Protein AF-A0AAD5N118-F1 (afdb_monomer_lite)

Radius of gyration: 34.34 Å; chains: 1; bounding box: 64×64×99 Å

Foldseek 3Di:
DDLLVVLVVVLVPDDDPLNVVSVVDDRDNVSSVVSVVVCCVPPVPLVVVLVVLVVCLLPQAFPDLDLVSLLVSLVSNLVSLVVCVVSVHPCFDPVNLVSSLVRHDPVLSVQLVVVQVVVCVVPPDDDDHDGSNNSSVSSNVVSVVVVVVVVVVVVVVVVVVVVVVVVVVVPPPDPDDDDDDPQCQQPPPRHSPDHVVPDVVVVVVVVVVVPD

InterPro domains:
  IPR005312 Domain of unknown function DUF1759 [PF03564] (3-118)

pLDDT: mean 77.96, std 16.66, range [36.91, 96.0]

Secondary structure (DSSP, 8-state):
--HHHHHHHHHHH--HHHHHHHTTS-S-HHHHHHHHHHHHHHH--HHHHHHHHHHHHHH---SSSSHHHHHHHHHHHHHHHHHHHHTT-----HHHHHHHHTTS-HHHHHHHHHHHHHHHHHSTTTPPP--HHHHHHHHHHHHHHHHHHHHHHHHHHHHHHHHHHHHHHSTTS-------------TTT--SSS-GGG-HHHHHHHHHHTT-

Sequence (212 aa):
MDDYLKMNYLVDAMEGKAKTFVRQYEVSRESYQMVIAHLKNNYGNKRALVDQLLNRLHTTEARSERLEDQETLCKSLCSIINQLRYKGEPVDSMYLQQQLLRKFSRKVQRYTLDRTHQLETKEKQEAEGCTTKELLNIISQYISKEITLETQMGKTRNFRRDFHIAEDYSNQHTRISSGTQGTTPCIYCKRTNHRSVDCDELRTNERKREAH

Structure (mmCIF, N/CA/C/O backbone):
data_AF-A0AAD5N118-F1
#
_entry.id   AF-A0AAD5N118-F1
#
loop_
_atom_site.group_PDB
_atom_site.id
_atom_site.type_symbol
_atom_site.label_atom_id
_atom_site.label_alt_id
_atom_site.label_comp_id
_atom_site.label_asym_id
_atom_site.label_entity_id
_atom_site.label_seq_id
_atom_site.pdbx_PDB_ins_code
_atom_site.Cartn_x
_atom_site.Cartn_y
_atom_site.Cartn_z
_atom_site.occupancy
_atom_site.B_iso_or_equiv
_atom_site.auth_seq_id
_atom_site.auth_comp_id
_atom_site.auth_asym_id
_atom_site.auth_atom_id
_atom_site.pdbx_PDB_model_num
ATOM 1 N N . MET A 1 1 ? 9.504 7.828 -40.676 1.00 60.00 1 MET A N 1
ATOM 2 C CA . MET A 1 1 ? 9.943 8.801 -39.654 1.00 60.00 1 MET A CA 1
ATOM 3 C C . MET A 1 1 ? 11.442 8.628 -39.481 1.00 60.00 1 MET A C 1
ATOM 5 O O . MET A 1 1 ? 11.865 7.498 -39.250 1.00 60.00 1 MET A O 1
ATOM 9 N N . ASP A 1 2 ? 12.202 9.699 -39.695 1.00 83.00 2 ASP A N 1
ATOM 10 C CA . ASP A 1 2 ? 13.668 9.716 -39.659 1.00 83.00 2 ASP A CA 1
ATOM 11 C C . ASP A 1 2 ? 14.205 9.402 -38.250 1.00 83.00 2 ASP A C 1
ATOM 13 O O . ASP A 1 2 ? 13.613 9.819 -37.253 1.00 83.00 2 ASP A O 1
ATOM 17 N N . ASP A 1 3 ? 15.289 8.632 -38.158 1.00 73.62 3 ASP A N 1
ATOM 18 C CA . ASP A 1 3 ? 15.846 8.166 -36.879 1.00 73.62 3 ASP A CA 1
ATOM 19 C C . ASP A 1 3 ? 16.453 9.327 -36.071 1.00 73.62 3 ASP A C 1
ATOM 21 O O . ASP A 1 3 ? 16.399 9.317 -34.841 1.00 73.62 3 ASP A O 1
ATOM 25 N N . TYR A 1 4 ? 16.896 10.388 -36.755 1.00 78.19 4 TYR A N 1
ATOM 26 C CA . TYR A 1 4 ? 17.281 11.659 -36.139 1.00 78.19 4 TYR A CA 1
ATOM 27 C C . TYR A 1 4 ? 16.107 12.313 -35.391 1.00 78.19 4 TYR A C 1
ATOM 29 O O . TYR A 1 4 ? 16.223 12.707 -34.229 1.00 78.19 4 TYR A O 1
ATOM 37 N N . LEU A 1 5 ? 14.932 12.360 -36.028 1.00 82.00 5 LEU A N 1
ATOM 38 C CA . LEU A 1 5 ? 13.720 12.918 -35.425 1.00 82.00 5 LEU A CA 1
ATOM 39 C C . LEU A 1 5 ? 13.253 12.081 -34.223 1.00 82.00 5 LEU A C 1
ATOM 41 O O . LEU A 1 5 ? 12.837 12.635 -33.207 1.00 82.00 5 LEU A O 1
ATOM 45 N N . LYS A 1 6 ? 13.371 10.748 -34.307 1.00 83.88 6 LYS A N 1
ATOM 46 C CA . LYS A 1 6 ? 13.054 9.846 -33.188 1.00 83.88 6 LYS A CA 1
ATOM 47 C C . LYS A 1 6 ? 13.996 10.034 -32.002 1.00 83.88 6 LYS A C 1
ATOM 49 O O . LYS A 1 6 ? 13.541 9.930 -30.867 1.00 83.88 6 LYS A O 1
ATOM 54 N N . MET A 1 7 ? 15.281 10.291 -32.246 1.00 81.62 7 MET A N 1
ATOM 55 C CA . MET A 1 7 ? 16.259 10.517 -31.181 1.00 81.62 7 MET A CA 1
ATOM 56 C C . MET A 1 7 ? 16.002 11.837 -30.451 1.00 81.62 7 MET A C 1
ATOM 58 O O . MET A 1 7 ? 15.973 11.848 -29.223 1.00 81.62 7 MET A O 1
ATOM 62 N N . ASN A 1 8 ? 15.735 12.923 -31.181 1.00 83.25 8 ASN A N 1
ATOM 63 C CA . ASN A 1 8 ? 15.382 14.204 -30.560 1.00 83.25 8 ASN A CA 1
ATOM 64 C C . ASN A 1 8 ? 14.102 14.085 -29.722 1.00 83.25 8 ASN A C 1
ATOM 66 O O . ASN A 1 8 ? 14.088 14.470 -28.556 1.00 83.25 8 ASN A O 1
ATOM 70 N N . TYR A 1 9 ? 13.071 13.426 -30.262 1.00 86.81 9 TYR A N 1
ATOM 71 C CA . TYR A 1 9 ? 11.855 13.136 -29.502 1.00 86.81 9 TYR A CA 1
ATOM 72 C C . TYR A 1 9 ? 12.131 12.299 -28.240 1.00 86.81 9 TYR A C 1
ATOM 74 O O . TYR A 1 9 ? 11.578 12.570 -27.176 1.00 86.81 9 TYR A O 1
ATOM 82 N N . LEU A 1 10 ? 13.008 11.294 -28.334 1.00 84.69 10 LEU A N 1
ATOM 83 C CA . LEU A 1 10 ? 13.392 10.455 -27.200 1.00 84.69 10 LEU A CA 1
ATOM 84 C C . LEU A 1 10 ? 14.085 11.270 -26.100 1.00 84.69 10 LEU A C 1
ATOM 86 O O . LEU A 1 10 ? 13.751 11.106 -24.932 1.00 84.69 10 LEU A O 1
ATOM 90 N N . VAL A 1 11 ? 15.026 12.151 -26.453 1.00 83.94 11 VAL A N 1
ATOM 91 C CA . VAL A 1 11 ? 15.725 13.032 -25.497 1.00 83.94 11 VAL A CA 1
ATOM 92 C C . VAL A 1 11 ? 14.739 13.940 -24.761 1.00 83.94 11 VAL A C 1
ATOM 94 O O . VAL A 1 11 ? 14.862 14.136 -23.544 1.00 83.94 11 VAL A O 1
ATOM 97 N N . ASP A 1 12 ? 13.760 14.479 -25.482 1.00 85.69 12 ASP A N 1
ATOM 98 C CA . ASP A 1 12 ? 12.757 15.377 -24.917 1.00 85.69 12 ASP A CA 1
ATOM 99 C C . ASP A 1 12 ? 11.797 14.642 -23.982 1.00 85.69 12 ASP A C 1
ATOM 101 O O . ASP A 1 12 ? 11.543 15.127 -22.879 1.00 85.69 12 ASP A O 1
ATOM 105 N N . ALA A 1 13 ? 11.364 13.438 -24.360 1.00 86.31 13 ALA A N 1
ATOM 106 C CA . ALA A 1 13 ? 10.475 12.595 -23.561 1.00 86.31 13 ALA A CA 1
ATOM 107 C C . ALA A 1 13 ? 11.151 11.938 -22.338 1.00 86.31 13 ALA A C 1
ATOM 109 O O . ALA A 1 13 ? 10.468 11.406 -21.464 1.00 86.31 13 ALA A O 1
ATOM 110 N N . MET A 1 14 ? 12.486 11.926 -22.273 1.00 83.81 14 MET A N 1
ATOM 111 C CA . MET A 1 14 ? 13.240 11.327 -21.168 1.00 83.81 14 MET A CA 1
ATOM 112 C C . MET A 1 14 ? 13.408 12.292 -19.992 1.00 83.81 14 MET A C 1
ATOM 114 O O . MET A 1 14 ? 13.693 13.482 -20.166 1.00 83.81 14 MET A O 1
ATOM 118 N N . GLU A 1 15 ? 13.374 11.739 -18.778 1.00 81.88 15 GLU A N 1
ATOM 119 C CA . GLU A 1 15 ? 13.613 12.460 -17.525 1.00 81.88 15 GLU A CA 1
ATOM 120 C C . GLU A 1 15 ? 14.680 11.776 -16.651 1.00 81.88 15 GLU A C 1
ATOM 122 O O . GLU A 1 15 ? 15.010 10.594 -16.809 1.00 81.88 15 GLU A O 1
ATOM 127 N N . GLY A 1 16 ? 15.256 12.546 -15.724 1.00 85.12 16 GLY A N 1
ATOM 128 C CA . GLY A 1 16 ? 16.196 12.050 -14.718 1.00 85.12 16 GLY A CA 1
ATOM 129 C C . GLY A 1 16 ? 17.432 11.348 -15.296 1.00 85.12 16 GLY A C 1
ATOM 130 O O . GLY A 1 16 ? 18.041 11.812 -16.262 1.00 85.12 16 GLY A O 1
ATOM 131 N N . LYS A 1 17 ? 17.807 10.214 -14.684 1.00 80.06 17 LYS A N 1
ATOM 132 C CA . LYS A 1 17 ? 19.027 9.451 -15.020 1.00 80.06 17 LYS A CA 1
ATOM 133 C C . LYS A 1 17 ? 19.027 8.900 -16.451 1.00 80.06 17 LYS A C 1
ATOM 135 O O . LYS A 1 17 ? 20.085 8.771 -17.062 1.00 80.06 17 LYS A O 1
ATOM 140 N N . ALA A 1 18 ? 17.848 8.593 -16.991 1.00 82.00 18 ALA A N 1
ATOM 141 C CA . ALA A 1 18 ? 17.726 8.118 -18.362 1.00 82.00 18 ALA A CA 1
ATOM 142 C C . ALA A 1 18 ? 18.016 9.257 -19.353 1.00 82.00 18 ALA A C 1
ATOM 144 O O . ALA A 1 18 ? 18.801 9.072 -20.277 1.00 82.00 18 ALA A O 1
ATOM 145 N N . LYS A 1 19 ? 17.506 10.473 -19.100 1.00 84.94 19 LYS A N 1
ATOM 146 C CA . LYS A 1 19 ? 17.811 11.660 -19.922 1.00 84.94 19 LYS A CA 1
ATOM 147 C C . LYS A 1 19 ? 19.301 11.990 -19.932 1.00 84.94 19 LYS A C 1
ATOM 149 O O . LYS A 1 19 ? 19.863 12.260 -20.991 1.00 84.94 19 LYS A O 1
ATOM 154 N N . THR A 1 20 ? 19.945 11.962 -18.763 1.00 83.25 20 THR A N 1
ATOM 155 C CA . THR A 1 20 ? 21.387 12.235 -18.656 1.00 83.25 20 THR A CA 1
ATOM 156 C C . THR A 1 20 ? 22.218 11.220 -19.427 1.00 83.25 20 THR A C 1
ATOM 158 O O . THR A 1 20 ? 23.216 11.602 -20.019 1.00 83.25 20 THR A O 1
ATOM 161 N N . PHE A 1 21 ? 21.787 9.957 -19.460 1.00 82.75 21 PHE A N 1
ATOM 162 C CA . PHE A 1 21 ? 22.437 8.908 -20.237 1.00 82.75 21 PHE A CA 1
ATOM 163 C C . PHE A 1 21 ? 22.253 9.113 -21.748 1.00 82.75 21 PHE A C 1
ATOM 165 O O . PHE A 1 21 ? 23.228 9.114 -22.490 1.00 82.75 21 PHE A O 1
ATOM 172 N N . VAL A 1 22 ? 21.022 9.354 -22.216 1.00 82.62 22 VAL A N 1
ATOM 173 C CA . VAL A 1 22 ? 20.749 9.550 -23.653 1.00 82.62 22 VAL A CA 1
ATOM 174 C C . VAL A 1 22 ? 21.521 10.753 -24.213 1.00 82.62 22 VAL A C 1
ATOM 176 O O . VAL A 1 22 ? 22.035 10.684 -25.323 1.00 82.62 22 VAL A O 1
ATOM 179 N N . ARG A 1 23 ? 21.675 11.828 -23.427 1.00 83.88 23 ARG A N 1
ATOM 180 C CA . ARG A 1 23 ? 22.441 13.030 -23.811 1.00 83.88 23 ARG A CA 1
ATOM 181 C C . ARG A 1 23 ? 23.942 12.802 -24.022 1.00 83.88 23 ARG A C 1
ATOM 183 O O . ARG A 1 23 ? 24.594 13.690 -24.557 1.00 83.88 23 ARG A O 1
ATOM 190 N N . GLN A 1 24 ? 24.495 11.670 -23.590 1.00 82.31 24 GLN A N 1
ATOM 191 C CA . GLN A 1 24 ? 25.915 11.345 -23.783 1.00 82.31 24 GLN A CA 1
ATOM 192 C C . GLN A 1 24 ? 26.219 10.816 -25.192 1.00 82.31 24 GLN A C 1
ATOM 194 O O . GLN A 1 24 ? 27.387 10.696 -25.548 1.00 82.31 24 GLN A O 1
ATOM 199 N N . TYR A 1 25 ? 25.194 10.497 -25.986 1.00 79.94 25 TYR A N 1
ATOM 200 C CA . TYR A 1 25 ? 25.350 9.982 -27.342 1.00 79.94 25 TYR A CA 1
ATOM 201 C C . TYR A 1 25 ? 25.210 11.106 -28.367 1.00 79.94 25 TYR A C 1
ATOM 203 O O . TYR A 1 25 ? 24.294 11.925 -28.280 1.00 79.94 25 TYR A O 1
ATOM 211 N N . GLU A 1 26 ? 26.079 11.110 -29.377 1.00 75.19 26 GLU A N 1
ATOM 212 C CA . GLU A 1 26 ? 25.888 11.950 -30.560 1.00 75.19 26 GLU A CA 1
ATOM 213 C C . GLU A 1 26 ? 24.609 11.532 -31.289 1.00 75.19 26 GLU A C 1
ATOM 215 O O . GLU A 1 26 ? 24.313 10.343 -31.411 1.00 75.19 26 GLU A O 1
ATOM 220 N N . VAL A 1 27 ? 23.821 12.499 -31.762 1.00 69.31 27 VAL A N 1
ATOM 221 C CA . VAL A 1 27 ? 22.557 12.228 -32.458 1.00 69.31 27 VAL A CA 1
ATOM 222 C C . VAL A 1 27 ? 22.870 11.728 -33.872 1.00 69.31 27 VAL A C 1
ATOM 224 O O . VAL A 1 27 ? 23.090 12.517 -34.787 1.00 69.31 27 VAL A O 1
ATOM 227 N N . SER A 1 28 ? 22.888 10.407 -34.045 1.00 69.50 28 SER A N 1
ATOM 228 C CA . SER A 1 28 ? 23.119 9.710 -35.310 1.00 69.50 28 SER A CA 1
ATOM 229 C C . SER A 1 28 ? 22.109 8.574 -35.483 1.00 69.50 28 SER A C 1
ATOM 231 O O . SER A 1 28 ? 21.359 8.206 -34.571 1.00 69.50 28 SER A O 1
ATOM 233 N N . ARG A 1 29 ? 22.072 8.000 -36.685 1.00 66.00 29 ARG A N 1
ATOM 234 C CA . ARG A 1 29 ? 21.176 6.886 -36.995 1.00 66.00 29 ARG A CA 1
ATOM 235 C C . ARG A 1 29 ? 21.568 5.606 -36.255 1.00 66.00 29 ARG A C 1
ATOM 237 O O . ARG A 1 29 ? 20.688 4.906 -35.751 1.00 66.00 29 ARG A O 1
ATOM 244 N N . GLU A 1 30 ? 22.866 5.311 -36.145 1.00 74.00 30 GLU A N 1
ATOM 245 C CA . GLU A 1 30 ? 23.341 4.152 -35.381 1.00 74.00 30 GLU A CA 1
ATOM 246 C C . GLU A 1 30 ? 23.163 4.353 -33.869 1.00 74.00 30 GLU A C 1
ATOM 248 O O . GLU A 1 30 ? 22.839 3.402 -33.149 1.00 74.00 30 GLU A O 1
ATOM 253 N N . SER A 1 31 ? 23.301 5.590 -33.380 1.00 79.62 31 SER A N 1
ATOM 254 C CA . SER A 1 31 ? 23.213 5.870 -31.947 1.00 79.62 31 SER A CA 1
ATOM 255 C C . SER A 1 31 ? 21.799 5.700 -31.394 1.00 79.62 31 SER A C 1
ATOM 257 O O . SER A 1 31 ? 21.650 5.223 -30.269 1.00 79.62 31 SER A O 1
ATOM 259 N N . TYR A 1 32 ? 20.750 5.972 -32.182 1.00 82.44 32 TYR A N 1
ATOM 260 C CA . TYR A 1 32 ? 19.363 5.735 -31.757 1.00 82.44 32 TYR A CA 1
ATOM 261 C C . TYR A 1 32 ? 19.112 4.264 -31.395 1.00 82.44 32 TYR A C 1
ATOM 263 O O . TYR A 1 32 ? 18.555 3.963 -30.336 1.00 82.44 32 TYR A O 1
ATOM 271 N N . GLN A 1 33 ? 19.560 3.330 -32.240 1.00 83.44 33 GLN A N 1
ATOM 272 C CA . GLN A 1 33 ? 19.385 1.897 -31.981 1.00 83.44 33 GLN A CA 1
ATOM 273 C C . GLN A 1 33 ? 20.192 1.442 -30.760 1.00 83.44 33 GLN A C 1
ATOM 275 O O . GLN A 1 33 ? 19.668 0.701 -29.924 1.00 83.44 33 GLN A O 1
ATOM 280 N N . MET A 1 34 ? 21.428 1.933 -30.606 1.00 82.81 34 MET A N 1
ATOM 281 C CA . MET A 1 34 ? 22.252 1.653 -29.425 1.00 82.81 34 MET A CA 1
ATOM 282 C C . MET A 1 34 ? 21.606 2.166 -28.135 1.00 82.81 34 MET A C 1
ATOM 284 O O . MET A 1 34 ? 21.526 1.434 -27.147 1.00 82.81 34 MET A O 1
ATOM 288 N N . VAL A 1 35 ? 21.091 3.395 -28.148 1.00 85.38 35 VAL A N 1
ATOM 289 C CA . VAL A 1 35 ? 20.421 4.005 -26.999 1.00 85.38 35 VAL A CA 1
ATOM 290 C C . VAL A 1 35 ? 19.159 3.231 -26.629 1.00 85.38 35 VAL A C 1
ATOM 292 O O . VAL A 1 35 ? 18.971 2.901 -25.459 1.00 85.38 35 VAL A O 1
ATOM 295 N N . ILE A 1 36 ? 18.311 2.877 -27.599 1.00 87.44 36 ILE A N 1
ATOM 296 C CA . ILE A 1 36 ? 17.100 2.088 -27.337 1.00 87.44 36 ILE A CA 1
ATOM 297 C C . ILE A 1 36 ? 17.445 0.707 -26.775 1.00 87.44 36 ILE A C 1
ATOM 299 O O . ILE A 1 36 ? 16.799 0.263 -25.823 1.00 87.44 36 ILE A O 1
ATOM 303 N N . ALA A 1 37 ? 18.456 0.029 -27.323 1.00 85.69 37 ALA A N 1
ATOM 304 C CA . ALA A 1 37 ? 18.909 -1.259 -26.807 1.00 85.69 37 ALA A CA 1
ATOM 305 C C . ALA A 1 37 ? 19.400 -1.135 -25.357 1.00 85.69 37 ALA A C 1
ATOM 307 O O . ALA A 1 37 ? 18.991 -1.917 -24.497 1.00 85.69 37 ALA A O 1
ATOM 308 N N . HIS A 1 38 ? 20.194 -0.107 -25.054 1.00 83.44 38 HIS A N 1
ATOM 309 C CA . HIS A 1 38 ? 20.699 0.133 -23.707 1.00 83.44 38 HIS A CA 1
ATOM 310 C C . HIS A 1 38 ? 19.585 0.509 -22.721 1.00 83.44 38 HIS A C 1
ATOM 312 O O . HIS A 1 38 ? 19.568 0.025 -21.588 1.00 83.44 38 HIS A O 1
ATOM 318 N N . LEU A 1 39 ? 18.613 1.319 -23.148 1.00 85.44 39 LEU A N 1
ATOM 319 C CA . LEU A 1 39 ? 17.445 1.666 -22.341 1.00 85.44 39 LEU A CA 1
ATOM 320 C C . LEU A 1 39 ? 16.582 0.435 -22.054 1.00 85.44 39 LEU A C 1
ATOM 322 O O . LEU A 1 39 ? 16.169 0.224 -20.918 1.00 85.44 39 LEU A O 1
ATOM 326 N N . LYS A 1 40 ? 16.346 -0.420 -23.053 1.00 84.25 40 LYS A N 1
ATOM 327 C CA . LYS A 1 40 ? 15.636 -1.691 -22.858 1.00 84.25 40 LYS A CA 1
ATOM 328 C C . LYS A 1 40 ? 16.399 -2.633 -21.931 1.00 84.25 40 LYS A C 1
ATOM 330 O O . LYS A 1 40 ? 15.770 -3.287 -21.107 1.00 84.25 40 LYS A O 1
ATOM 335 N N . ASN A 1 41 ? 17.724 -2.677 -22.017 1.00 81.81 41 ASN A N 1
ATOM 336 C CA . ASN A 1 41 ? 18.531 -3.521 -21.141 1.00 81.81 41 ASN A CA 1
ATOM 337 C C . ASN A 1 41 ? 18.490 -3.037 -19.680 1.00 81.81 41 ASN A C 1
ATOM 339 O O . ASN A 1 41 ? 18.248 -3.824 -18.769 1.00 81.81 41 ASN A O 1
ATOM 343 N N . ASN A 1 42 ? 18.655 -1.730 -19.454 1.00 75.50 42 ASN A N 1
ATOM 344 C CA . ASN A 1 42 ? 18.760 -1.167 -18.103 1.00 75.50 42 ASN A CA 1
ATOM 345 C C . ASN A 1 42 ? 17.411 -0.848 -17.445 1.00 75.50 42 ASN A C 1
ATOM 347 O O . ASN A 1 42 ? 17.296 -0.917 -16.225 1.00 75.50 42 ASN A O 1
ATOM 351 N N . TYR A 1 43 ? 16.388 -0.511 -18.230 1.00 74.19 43 TYR A N 1
ATOM 352 C CA . TYR A 1 43 ? 15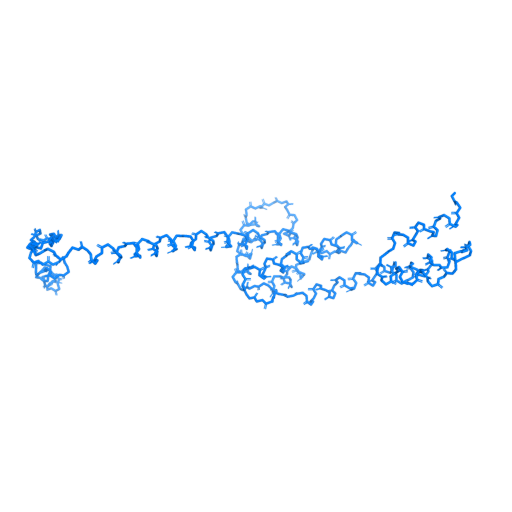.071 -0.094 -17.729 1.00 74.19 43 TYR A CA 1
ATOM 353 C C . TYR A 1 43 ? 13.928 -1.003 -18.194 1.00 74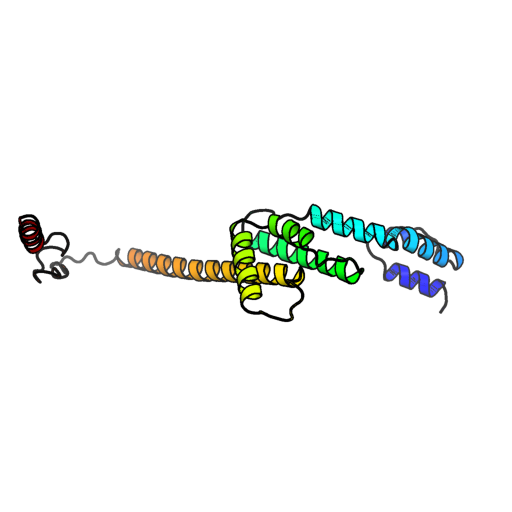.19 43 TYR A C 1
ATOM 355 O O . TYR A 1 43 ? 12.843 -0.977 -17.618 1.00 74.19 43 TYR A O 1
ATOM 363 N N . GLY A 1 44 ? 14.148 -1.834 -19.215 1.00 75.25 44 GLY A N 1
ATOM 364 C CA . GLY A 1 44 ? 13.153 -2.781 -19.729 1.00 75.25 44 GLY A CA 1
ATOM 365 C C . GLY A 1 44 ? 13.129 -4.125 -18.998 1.00 75.25 44 GLY A C 1
ATOM 366 O O . GLY A 1 44 ? 12.315 -4.987 -19.340 1.00 75.25 44 GLY A O 1
ATOM 367 N N . ASN A 1 45 ? 13.977 -4.324 -17.983 1.00 81.56 45 ASN A N 1
ATOM 368 C CA . ASN A 1 45 ? 13.984 -5.553 -17.200 1.00 81.56 45 ASN A CA 1
ATOM 369 C C . ASN A 1 45 ? 12.757 -5.616 -16.274 1.00 81.56 45 ASN A C 1
ATOM 371 O O . ASN A 1 45 ? 12.767 -5.143 -15.137 1.00 81.56 45 ASN A O 1
ATOM 375 N N . LYS A 1 46 ? 11.685 -6.242 -16.776 1.00 82.06 46 LYS A N 1
ATOM 376 C CA . LYS A 1 46 ? 10.428 -6.437 -16.041 1.00 82.06 46 LYS A CA 1
ATOM 377 C C . LYS A 1 46 ? 10.647 -7.102 -14.679 1.00 82.06 46 LYS A C 1
ATOM 379 O O . LYS A 1 46 ? 10.036 -6.660 -13.713 1.00 82.06 46 LYS A O 1
ATOM 384 N N . ARG A 1 47 ? 11.538 -8.100 -14.591 1.00 84.44 47 ARG A N 1
ATOM 385 C CA . ARG A 1 47 ? 11.842 -8.803 -13.334 1.00 84.44 47 ARG A CA 1
ATOM 386 C C . ARG A 1 47 ? 12.505 -7.880 -12.319 1.00 84.44 47 ARG A C 1
ATOM 388 O O . ARG A 1 47 ? 12.082 -7.863 -11.174 1.00 84.44 47 ARG A O 1
ATOM 395 N N . ALA A 1 48 ? 13.472 -7.067 -12.743 1.00 85.62 48 ALA A N 1
ATOM 396 C CA . ALA A 1 48 ? 14.108 -6.091 -11.857 1.00 85.62 48 ALA A CA 1
ATOM 397 C C . ALA A 1 48 ? 13.102 -5.055 -11.326 1.00 85.62 48 ALA A C 1
ATOM 399 O O . ALA A 1 48 ? 13.158 -4.676 -10.162 1.00 85.62 48 ALA A O 1
ATOM 400 N N . LEU A 1 49 ? 12.141 -4.624 -12.152 1.00 87.06 49 LEU A N 1
ATOM 401 C CA . LEU A 1 49 ? 11.075 -3.718 -11.711 1.00 87.06 49 LEU A CA 1
ATOM 402 C C . LEU A 1 49 ? 10.119 -4.381 -10.712 1.00 87.06 49 LEU A C 1
ATOM 404 O O . LEU A 1 49 ? 9.694 -3.731 -9.760 1.00 87.06 49 LEU A O 1
ATOM 408 N N . VAL A 1 50 ? 9.764 -5.650 -10.927 1.00 90.12 50 VAL A N 1
ATOM 409 C CA . VAL A 1 50 ? 8.956 -6.424 -9.971 1.00 90.12 50 VAL A CA 1
ATOM 410 C C . VAL A 1 50 ? 9.710 -6.588 -8.655 1.00 90.12 50 VAL A C 1
ATOM 412 O O . VAL A 1 50 ? 9.150 -6.294 -7.606 1.00 90.12 50 VAL A O 1
ATOM 415 N N . ASP A 1 51 ? 10.991 -6.947 -8.701 1.00 89.88 51 ASP A N 1
ATOM 416 C CA . ASP A 1 51 ? 11.832 -7.087 -7.511 1.00 89.88 51 ASP A CA 1
ATOM 417 C C . ASP A 1 51 ? 11.947 -5.768 -6.729 1.00 89.88 51 ASP A C 1
ATOM 419 O O . ASP A 1 51 ? 11.770 -5.729 -5.515 1.00 89.88 51 ASP A O 1
ATOM 423 N N . GLN A 1 52 ? 12.113 -4.639 -7.423 1.00 90.94 52 GLN A N 1
ATOM 424 C CA . GLN A 1 52 ? 12.060 -3.315 -6.797 1.00 90.94 52 GLN A CA 1
ATOM 425 C C . GLN A 1 52 ? 10.708 -3.028 -6.133 1.00 90.94 52 GLN A C 1
ATOM 427 O O . GLN A 1 52 ? 10.670 -2.446 -5.047 1.00 90.94 52 GLN A O 1
ATOM 432 N N . LEU A 1 53 ? 9.593 -3.414 -6.758 1.00 92.94 53 LEU A N 1
ATOM 433 C CA . LEU A 1 53 ? 8.262 -3.252 -6.170 1.00 92.94 53 LEU A CA 1
ATOM 434 C C . LEU A 1 53 ? 8.076 -4.141 -4.941 1.00 92.94 53 LEU A C 1
ATOM 436 O O . LEU A 1 53 ? 7.547 -3.661 -3.942 1.00 92.94 53 LEU A O 1
ATOM 440 N N . LEU A 1 54 ? 8.549 -5.387 -4.978 1.00 92.19 54 LEU A N 1
ATOM 441 C CA . LEU A 1 54 ? 8.526 -6.293 -3.833 1.00 92.19 54 LEU A CA 1
ATOM 442 C C . LEU A 1 54 ? 9.398 -5.756 -2.696 1.00 92.19 54 LEU A C 1
ATOM 444 O O . LEU A 1 54 ? 8.932 -5.682 -1.563 1.00 92.19 54 LEU A O 1
ATOM 448 N N . ASN A 1 55 ? 10.614 -5.293 -2.979 1.00 92.50 55 ASN A N 1
ATOM 449 C CA . ASN A 1 55 ? 11.489 -4.681 -1.977 1.00 92.50 55 ASN A CA 1
ATOM 450 C C . ASN A 1 55 ? 10.846 -3.441 -1.344 1.00 92.50 55 ASN A C 1
ATOM 452 O O . ASN A 1 55 ? 10.856 -3.283 -0.121 1.00 92.50 55 ASN A O 1
ATOM 456 N N . ARG A 1 56 ? 10.208 -2.585 -2.149 1.00 93.50 56 ARG A N 1
ATOM 457 C CA . ARG A 1 56 ? 9.418 -1.455 -1.638 1.00 93.50 56 ARG A CA 1
ATOM 458 C C . ARG A 1 56 ? 8.247 -1.926 -0.784 1.00 93.50 56 ARG A C 1
ATOM 460 O O . ARG A 1 56 ? 8.019 -1.359 0.276 1.00 93.50 56 ARG A O 1
ATOM 467 N N . LEU A 1 57 ? 7.530 -2.969 -1.192 1.00 93.81 57 LEU A N 1
ATOM 468 C CA . LEU A 1 57 ? 6.421 -3.534 -0.419 1.00 93.81 57 LEU A CA 1
ATOM 469 C C . LEU A 1 57 ? 6.884 -4.007 0.965 1.00 93.81 57 LEU A C 1
ATOM 471 O O . LEU A 1 57 ? 6.224 -3.730 1.964 1.00 93.81 57 LEU A O 1
ATOM 475 N N . HIS A 1 58 ? 8.040 -4.670 1.028 1.00 91.50 58 HIS A N 1
ATOM 476 C CA . HIS A 1 58 ? 8.628 -5.158 2.274 1.00 91.50 58 HIS A CA 1
ATOM 477 C C . HIS A 1 58 ? 9.094 -4.018 3.180 1.00 91.50 58 HIS A C 1
ATOM 479 O O . HIS A 1 58 ? 8.835 -4.066 4.379 1.00 91.50 58 HIS A O 1
ATOM 485 N N . THR A 1 59 ? 9.716 -2.983 2.618 1.00 93.19 59 THR A N 1
ATOM 486 C CA . THR A 1 59 ? 10.321 -1.873 3.377 1.00 93.19 59 THR A CA 1
AT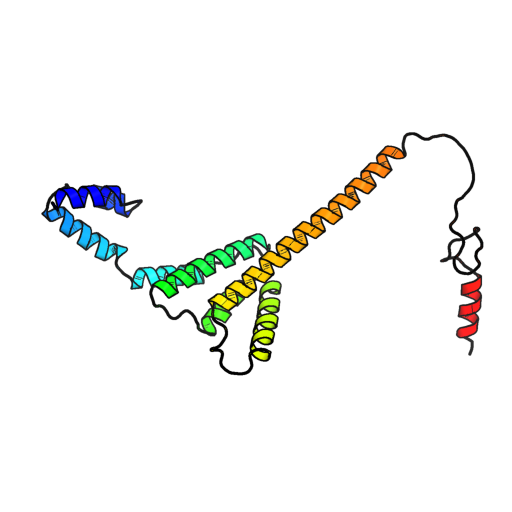OM 487 C C . THR A 1 59 ? 9.349 -0.746 3.725 1.00 93.19 59 THR A C 1
ATOM 489 O O . THR A 1 59 ? 9.637 0.048 4.613 1.00 93.19 59 THR A O 1
ATOM 492 N N . THR A 1 60 ? 8.197 -0.654 3.053 1.00 94.12 60 THR A N 1
ATOM 493 C CA . THR A 1 60 ? 7.204 0.392 3.340 1.00 94.12 60 THR A CA 1
ATOM 494 C C . THR A 1 60 ? 6.541 0.120 4.688 1.00 94.12 60 THR A C 1
ATOM 496 O O . THR A 1 60 ? 5.913 -0.925 4.875 1.00 94.12 60 THR A O 1
ATOM 499 N N . GLU A 1 61 ? 6.651 1.069 5.612 1.00 92.62 61 GLU A N 1
ATOM 500 C CA . GLU A 1 61 ? 6.062 1.026 6.952 1.00 92.62 61 GLU A CA 1
ATOM 501 C C . GLU A 1 61 ? 5.521 2.408 7.335 1.00 92.62 61 GLU A C 1
ATOM 503 O O . GLU A 1 61 ? 5.907 3.425 6.752 1.00 92.62 61 GLU A O 1
ATOM 508 N N . ALA A 1 62 ? 4.585 2.449 8.285 1.00 90.12 62 ALA A N 1
ATOM 509 C CA . ALA A 1 62 ? 4.075 3.714 8.798 1.00 90.12 62 ALA A CA 1
ATOM 510 C C . ALA A 1 62 ? 5.140 4.388 9.671 1.00 90.12 62 ALA A C 1
ATOM 512 O O . ALA A 1 62 ? 5.804 3.738 10.476 1.00 90.12 62 ALA A O 1
ATOM 513 N N . ARG A 1 63 ? 5.273 5.712 9.545 1.00 89.38 63 ARG A N 1
ATOM 514 C CA . ARG A 1 63 ? 6.219 6.499 10.351 1.00 89.38 63 ARG A CA 1
ATOM 515 C C . ARG A 1 63 ? 5.853 6.504 11.837 1.00 89.38 63 ARG A C 1
ATOM 517 O O . ARG A 1 63 ? 6.732 6.604 12.690 1.00 89.38 63 ARG A O 1
ATOM 524 N N . SER A 1 64 ? 4.561 6.425 12.141 1.00 90.62 64 SER A N 1
ATOM 525 C CA . SER A 1 64 ? 4.035 6.311 13.496 1.00 90.62 64 SER A CA 1
ATOM 526 C C . SER A 1 64 ? 2.674 5.611 13.495 1.00 90.62 64 SER A C 1
ATOM 528 O O . SER A 1 64 ? 2.107 5.316 12.443 1.00 90.62 64 SER A O 1
ATOM 530 N N . GLU A 1 65 ? 2.120 5.372 14.684 1.00 90.19 65 GLU A N 1
ATOM 531 C CA . GLU A 1 65 ? 0.761 4.838 14.835 1.00 90.19 65 GLU A CA 1
ATOM 532 C C . GLU A 1 65 ? -0.347 5.881 14.584 1.00 90.19 65 GLU A C 1
ATOM 534 O O . GLU A 1 65 ? -1.529 5.540 14.668 1.00 90.19 65 GLU A O 1
ATOM 539 N N . ARG A 1 66 ? -0.005 7.139 14.272 1.00 90.62 66 ARG A N 1
ATOM 540 C CA . ARG A 1 66 ? -0.986 8.191 13.967 1.00 90.62 66 ARG A CA 1
ATOM 541 C C . ARG A 1 66 ? -1.786 7.860 12.711 1.00 90.62 66 ARG A C 1
ATOM 543 O O . ARG A 1 66 ? -1.254 7.286 11.761 1.00 90.62 66 ARG A O 1
ATOM 550 N N . LEU A 1 67 ? -3.064 8.231 12.697 1.00 91.38 67 LEU A N 1
ATOM 551 C CA . LEU A 1 67 ? -3.977 7.873 11.611 1.00 91.38 67 LEU A CA 1
ATOM 552 C C . LEU A 1 67 ? -3.530 8.432 10.255 1.00 91.38 67 LEU A C 1
ATOM 554 O O . LEU A 1 67 ? -3.665 7.739 9.250 1.00 91.38 67 LEU A O 1
ATOM 558 N N . GLU A 1 68 ? -2.935 9.624 10.219 1.00 91.94 68 GLU A N 1
ATOM 559 C CA . GLU A 1 68 ? -2.428 10.252 8.993 1.00 91.94 68 GLU A CA 1
ATOM 560 C C . GLU A 1 68 ? -1.251 9.469 8.387 1.00 91.94 68 GLU A C 1
ATOM 562 O O . GLU A 1 68 ? -1.159 9.281 7.168 1.00 91.94 68 GLU A O 1
ATOM 567 N N . ASP A 1 69 ? -0.366 8.948 9.241 1.00 93.00 69 ASP A N 1
ATOM 568 C CA . ASP A 1 69 ? 0.760 8.119 8.808 1.00 93.00 69 ASP A CA 1
ATOM 569 C C . ASP A 1 69 ? 0.273 6.747 8.316 1.00 93.00 69 ASP A C 1
ATOM 571 O O . ASP A 1 69 ? 0.791 6.225 7.326 1.00 93.00 69 ASP A O 1
ATOM 575 N N . GLN A 1 70 ? -0.766 6.178 8.943 1.00 94.00 70 GLN A N 1
ATOM 576 C CA . GLN A 1 70 ? -1.381 4.934 8.461 1.00 94.00 70 GLN A CA 1
ATOM 577 C C . GLN A 1 70 ? -2.150 5.138 7.151 1.00 94.00 70 GLN A C 1
ATOM 579 O O . GLN A 1 70 ? -2.146 4.248 6.300 1.00 94.00 70 GLN A O 1
ATOM 584 N N . GLU A 1 71 ? -2.766 6.304 6.941 1.00 94.81 71 GLU A N 1
ATOM 585 C CA . GLU A 1 71 ? -3.395 6.657 5.666 1.00 94.81 71 GLU A CA 1
ATOM 586 C C . GLU A 1 71 ? -2.348 6.714 4.542 1.00 94.81 71 GLU A C 1
ATOM 588 O O . GLU A 1 71 ? -2.537 6.150 3.460 1.00 94.81 71 GLU A O 1
ATOM 593 N N . THR A 1 72 ? -1.205 7.342 4.822 1.00 94.81 72 THR A N 1
ATOM 594 C CA . THR A 1 72 ? -0.079 7.447 3.884 1.00 94.81 72 THR A CA 1
ATOM 595 C C . THR A 1 72 ? 0.518 6.075 3.564 1.00 94.81 72 THR A C 1
ATOM 597 O O . THR A 1 72 ? 0.793 5.772 2.396 1.00 94.81 72 THR A O 1
ATOM 600 N N . LEU A 1 73 ? 0.656 5.209 4.576 1.00 95.75 73 LEU A N 1
ATOM 601 C CA . LEU A 1 73 ? 1.030 3.807 4.394 1.00 95.75 73 LEU A CA 1
ATOM 602 C C . LEU A 1 73 ? 0.027 3.089 3.480 1.00 95.75 73 LEU A C 1
ATOM 604 O O . LEU A 1 73 ? 0.435 2.477 2.494 1.00 95.75 73 LEU A O 1
ATOM 608 N N . CYS A 1 74 ? -1.276 3.201 3.755 1.00 95.31 74 CYS A N 1
ATOM 609 C CA . CYS A 1 74 ? -2.320 2.547 2.967 1.00 95.31 74 CYS A CA 1
ATOM 610 C C . CYS A 1 74 ? -2.279 2.979 1.496 1.00 95.31 74 CYS A C 1
ATOM 612 O O . CYS A 1 74 ? -2.278 2.132 0.604 1.00 95.31 74 CYS A O 1
ATOM 614 N N . LYS A 1 75 ? -2.159 4.286 1.226 1.00 94.75 75 LYS A N 1
ATOM 615 C CA . LYS A 1 75 ? -2.021 4.834 -0.136 1.00 94.75 75 LYS A CA 1
ATOM 616 C C . LYS A 1 75 ? -0.785 4.278 -0.850 1.00 94.75 75 LYS A C 1
ATOM 618 O O . LYS A 1 75 ? -0.863 3.886 -2.018 1.00 94.75 75 LYS A O 1
ATOM 623 N N . SER A 1 76 ? 0.342 4.201 -0.143 1.00 95.12 76 SER A N 1
ATOM 624 C CA . SER A 1 76 ? 1.598 3.670 -0.681 1.00 95.12 76 SER A CA 1
ATOM 625 C C . SER A 1 76 ? 1.483 2.185 -1.030 1.00 95.12 76 SER A C 1
ATOM 627 O O . SER A 1 76 ? 1.838 1.788 -2.141 1.00 95.12 76 SER A O 1
ATOM 629 N N . LEU A 1 77 ? 0.916 1.374 -0.131 1.00 95.56 77 LEU A N 1
ATOM 630 C CA . LEU A 1 77 ? 0.685 -0.054 -0.364 1.00 95.56 77 LEU A CA 1
ATOM 631 C C . LEU A 1 77 ? -0.301 -0.287 -1.517 1.00 95.56 77 LEU A C 1
ATOM 633 O O . LEU A 1 77 ? -0.004 -1.088 -2.400 1.00 95.56 77 LEU A O 1
ATOM 637 N N . CYS A 1 78 ? -1.406 0.465 -1.591 1.00 94.50 78 CYS A N 1
ATOM 638 C CA . CYS A 1 78 ? -2.337 0.423 -2.726 1.00 94.50 78 CYS A CA 1
ATOM 639 C C . CYS A 1 78 ? -1.624 0.676 -4.059 1.00 94.50 78 CYS A C 1
ATOM 641 O O . CYS A 1 78 ? -1.833 -0.053 -5.029 1.00 94.50 78 CYS A O 1
ATOM 643 N N . SER A 1 79 ? -0.758 1.692 -4.112 1.00 96.00 79 SER A N 1
ATOM 644 C CA . SER A 1 79 ? 0.007 2.017 -5.318 1.00 96.00 79 SER A CA 1
ATOM 645 C C . SER A 1 79 ? 0.938 0.875 -5.733 1.00 96.00 79 SER A C 1
ATOM 647 O O . SER A 1 79 ? 0.973 0.513 -6.910 1.00 96.00 79 SER A O 1
ATOM 649 N N . ILE A 1 80 ? 1.657 0.267 -4.783 1.00 94.38 80 ILE A N 1
ATOM 650 C CA . ILE A 1 80 ? 2.570 -0.848 -5.071 1.00 94.38 80 ILE A CA 1
ATOM 651 C C . ILE A 1 80 ? 1.790 -2.085 -5.538 1.00 94.38 80 ILE A C 1
ATOM 653 O O . ILE A 1 80 ? 2.150 -2.677 -6.555 1.00 94.38 80 ILE A O 1
ATOM 657 N N . ILE A 1 81 ? 0.697 -2.444 -4.857 1.00 95.00 81 ILE A N 1
ATOM 658 C CA . ILE A 1 81 ? -0.151 -3.589 -5.225 1.00 95.00 81 ILE A CA 1
ATOM 659 C C . ILE A 1 81 ? -0.756 -3.411 -6.620 1.00 95.00 81 ILE A C 1
ATOM 661 O O . ILE A 1 81 ? -0.729 -4.343 -7.423 1.00 95.00 81 ILE A O 1
ATOM 665 N N . ASN A 1 82 ? -1.228 -2.209 -6.957 1.00 93.88 82 ASN A N 1
ATOM 666 C CA . ASN A 1 82 ? -1.734 -1.916 -8.298 1.00 93.88 82 ASN A CA 1
ATOM 667 C C . ASN A 1 82 ? -0.641 -2.052 -9.370 1.00 93.88 82 ASN A C 1
ATOM 669 O O . ASN A 1 82 ? -0.903 -2.580 -10.449 1.00 93.88 82 ASN A O 1
ATOM 673 N N . GLN A 1 83 ? 0.589 -1.618 -9.078 1.00 92.56 83 GLN A N 1
ATOM 674 C CA . GLN A 1 83 ? 1.719 -1.752 -10.003 1.00 92.56 83 GLN A CA 1
ATOM 675 C C . GLN A 1 83 ? 2.143 -3.211 -10.206 1.00 92.56 83 GLN A C 1
ATOM 677 O O . GLN A 1 83 ? 2.435 -3.598 -11.337 1.00 92.56 83 GLN A O 1
ATOM 682 N N . LEU A 1 84 ? 2.157 -4.019 -9.143 1.00 93.00 84 LEU A N 1
ATOM 683 C CA . LEU A 1 84 ? 2.419 -5.459 -9.226 1.00 93.00 84 LEU A CA 1
ATOM 684 C C . LEU A 1 84 ? 1.338 -6.161 -10.061 1.00 93.00 84 LEU A C 1
ATOM 686 O O . LEU A 1 84 ? 1.660 -6.875 -11.009 1.00 93.00 84 LEU A O 1
ATOM 690 N N . ARG A 1 85 ? 0.062 -5.854 -9.805 1.00 92.31 85 ARG A N 1
ATOM 691 C CA . ARG A 1 85 ? -1.073 -6.390 -10.569 1.00 92.31 85 ARG A CA 1
ATOM 692 C C . ARG A 1 85 ? -1.012 -6.017 -12.050 1.00 92.31 85 ARG A C 1
ATOM 694 O O . ARG A 1 85 ? -1.184 -6.878 -12.903 1.00 92.31 85 ARG A O 1
ATOM 701 N N . TYR A 1 86 ? -0.715 -4.755 -12.373 1.00 90.62 86 TYR A N 1
ATOM 702 C CA . TYR A 1 86 ? -0.558 -4.299 -13.762 1.00 90.62 86 TYR A CA 1
ATOM 703 C C . TYR A 1 86 ? 0.573 -5.031 -14.501 1.00 90.62 86 TYR A C 1
ATOM 705 O O . TYR A 1 86 ? 0.529 -5.198 -15.717 1.00 90.62 86 TYR A O 1
ATOM 713 N N . LYS A 1 87 ? 1.594 -5.490 -13.770 1.00 88.81 87 LYS A N 1
ATOM 714 C CA . LYS A 1 87 ? 2.697 -6.288 -14.318 1.00 88.81 87 LYS A CA 1
ATOM 715 C C . LYS A 1 87 ? 2.377 -7.784 -14.425 1.00 88.81 87 LYS A C 1
ATOM 717 O O . LYS A 1 87 ? 3.211 -8.513 -14.953 1.00 88.81 87 LYS A O 1
ATOM 722 N N . GLY A 1 88 ? 1.185 -8.211 -14.004 1.00 87.00 88 GLY A N 1
ATOM 723 C CA . GLY A 1 88 ? 0.729 -9.600 -14.060 1.00 87.00 88 GLY A CA 1
ATOM 724 C C . GLY A 1 88 ? 1.157 -10.450 -12.864 1.00 87.00 88 GLY A C 1
ATOM 725 O O . GLY A 1 88 ? 1.063 -11.670 -12.940 1.00 87.00 88 GLY A O 1
ATOM 726 N N . GLU A 1 89 ? 1.632 -9.835 -11.778 1.00 91.00 89 GLU A N 1
ATOM 727 C CA . GLU A 1 89 ? 2.028 -10.573 -10.577 1.00 91.00 89 GLU A CA 1
ATOM 728 C C . GLU A 1 89 ? 0.801 -10.974 -9.739 1.00 91.00 89 GLU A C 1
ATOM 730 O O . GLU A 1 89 ? -0.113 -10.155 -9.559 1.00 91.00 89 GLU A O 1
ATOM 735 N N . PRO A 1 90 ? 0.770 -12.200 -9.182 1.00 87.44 90 PRO A N 1
ATOM 736 C CA . PRO A 1 90 ? -0.310 -12.643 -8.312 1.00 87.44 90 PRO A CA 1
ATOM 737 C C . PRO A 1 90 ? -0.235 -11.907 -6.969 1.00 87.44 90 PRO A C 1
ATOM 739 O O . PRO A 1 90 ? 0.615 -12.182 -6.124 1.00 87.44 90 PRO A O 1
ATOM 742 N N . VAL A 1 91 ? -1.138 -10.948 -6.770 1.00 89.75 91 VAL A N 1
ATOM 743 C CA . VAL A 1 91 ? -1.207 -10.135 -5.542 1.00 89.75 91 VAL A CA 1
ATOM 744 C C . VAL A 1 91 ? -2.305 -10.581 -4.581 1.00 89.75 91 VAL A C 1
ATOM 746 O O . VAL A 1 91 ? -2.354 -10.115 -3.446 1.00 89.75 91 VAL A O 1
ATOM 749 N N . ASP A 1 92 ? -3.195 -11.467 -5.010 1.00 89.38 92 ASP A N 1
ATOM 750 C CA . ASP A 1 92 ? -4.320 -11.944 -4.212 1.00 89.38 92 ASP A CA 1
ATOM 751 C C . ASP A 1 92 ? -3.935 -13.282 -3.569 1.00 89.38 92 ASP A C 1
ATOM 753 O O . ASP A 1 92 ? -4.275 -14.362 -4.039 1.00 89.38 92 ASP A O 1
ATOM 757 N N . SER A 1 93 ? -3.126 -13.197 -2.508 1.00 89.62 93 SER A N 1
ATOM 758 C CA . SER A 1 93 ? -2.745 -14.348 -1.689 1.00 89.62 93 SER A CA 1
ATOM 759 C C . SER A 1 93 ? -2.948 -14.048 -0.209 1.00 89.62 93 SER A C 1
ATOM 761 O O . SER A 1 93 ? -2.616 -12.962 0.273 1.00 89.62 93 SER A O 1
ATOM 763 N N . MET A 1 94 ? -3.437 -15.043 0.532 1.00 88.62 94 MET A N 1
ATOM 764 C CA . MET A 1 94 ? -3.665 -14.927 1.974 1.00 88.62 94 MET A CA 1
ATOM 765 C C . MET A 1 94 ? -2.380 -14.550 2.729 1.00 88.62 94 MET A C 1
ATOM 767 O O . MET A 1 94 ? -2.411 -13.747 3.659 1.00 88.62 94 MET A O 1
ATOM 771 N N . TYR A 1 95 ? -1.232 -15.085 2.302 1.00 90.12 95 TYR A N 1
ATOM 772 C CA . TYR A 1 95 ? 0.065 -14.743 2.885 1.00 90.12 95 TYR A CA 1
ATOM 773 C C . TYR A 1 95 ? 0.385 -13.251 2.728 1.00 90.12 95 TYR A C 1
ATOM 775 O O . TYR A 1 95 ? 0.705 -12.578 3.710 1.00 90.12 95 TYR A O 1
ATOM 783 N N . LEU A 1 96 ? 0.239 -12.709 1.513 1.00 91.88 96 LEU A N 1
ATOM 784 C CA . LEU A 1 96 ? 0.496 -11.294 1.261 1.00 91.88 96 LEU A CA 1
ATOM 785 C C . LEU A 1 96 ? -0.475 -10.403 2.043 1.00 91.88 96 LEU A C 1
ATOM 787 O O . LEU A 1 96 ? -0.059 -9.419 2.648 1.00 91.88 96 LEU A O 1
ATOM 791 N N . GLN A 1 97 ? -1.752 -10.769 2.101 1.00 92.69 97 GLN A N 1
ATOM 792 C CA . GLN A 1 97 ? -2.758 -10.051 2.885 1.00 92.69 97 GLN A CA 1
ATOM 793 C C . GLN A 1 97 ? -2.386 -9.971 4.367 1.00 92.69 97 GLN A C 1
ATOM 795 O O . GLN A 1 97 ? -2.405 -8.888 4.953 1.00 92.69 97 GLN A O 1
ATOM 800 N N . GLN A 1 98 ? -1.971 -11.091 4.964 1.00 91.75 98 GLN A N 1
ATOM 801 C CA . GLN A 1 98 ? -1.495 -11.117 6.347 1.00 91.75 98 GLN A CA 1
ATOM 802 C C . GLN A 1 98 ? -0.238 -10.262 6.533 1.00 91.75 98 GLN A C 1
ATOM 804 O O . GLN A 1 98 ? -0.120 -9.552 7.533 1.00 91.75 98 GLN A O 1
ATOM 809 N N . GLN A 1 99 ? 0.693 -10.299 5.580 1.00 93.25 99 GLN A N 1
ATOM 810 C CA . GLN A 1 99 ? 1.916 -9.503 5.635 1.00 93.25 99 GLN A CA 1
ATOM 811 C C . GLN A 1 99 ? 1.625 -7.997 5.567 1.00 93.25 99 GLN A C 1
ATOM 813 O O . GLN A 1 99 ? 2.215 -7.227 6.324 1.00 93.25 99 GLN A O 1
ATOM 818 N N . LEU A 1 100 ? 0.697 -7.575 4.706 1.00 94.56 100 LEU A N 1
ATOM 819 C CA . LEU A 1 100 ? 0.260 -6.182 4.617 1.00 94.56 100 LEU A CA 1
ATOM 820 C C . LEU A 1 100 ? -0.444 -5.745 5.896 1.00 94.56 100 LEU A C 1
ATOM 822 O O . LEU A 1 100 ? -0.132 -4.688 6.436 1.00 94.56 100 LEU A O 1
ATOM 826 N N . LEU A 1 101 ? -1.351 -6.576 6.410 1.00 94.06 101 LEU A N 1
ATOM 827 C CA . LEU A 1 101 ? -2.116 -6.271 7.611 1.00 94.06 101 LEU A CA 1
ATOM 828 C C . LEU A 1 101 ? -1.203 -6.040 8.824 1.00 94.06 101 LEU A C 1
ATOM 830 O O . LEU A 1 101 ? -1.415 -5.096 9.584 1.00 94.06 101 LEU A O 1
ATOM 834 N N . ARG A 1 102 ? -0.135 -6.837 8.961 1.00 94.44 102 ARG A N 1
ATOM 835 C CA . ARG A 1 102 ? 0.861 -6.700 10.039 1.00 94.44 102 ARG A CA 1
ATOM 836 C C . ARG A 1 102 ? 1.558 -5.336 10.078 1.00 94.44 102 ARG A C 1
ATOM 838 O O . ARG A 1 102 ? 2.061 -4.973 11.136 1.00 94.44 102 ARG A O 1
ATOM 845 N N . LYS A 1 103 ? 1.579 -4.584 8.972 1.00 94.38 103 LYS A N 1
ATOM 846 C CA . LYS A 1 103 ? 2.209 -3.252 8.889 1.00 94.38 103 LYS A CA 1
ATOM 847 C C . LYS A 1 103 ? 1.367 -2.135 9.507 1.00 94.38 103 LYS A C 1
ATOM 849 O O . LYS A 1 103 ? 1.880 -1.044 9.734 1.00 94.38 103 LYS A O 1
ATOM 854 N N . PHE A 1 104 ? 0.085 -2.385 9.759 1.00 94.62 104 PHE A N 1
ATOM 855 C CA . PHE A 1 104 ? -0.816 -1.412 10.371 1.00 94.62 104 PHE A CA 1
ATOM 856 C C . PHE A 1 104 ? -0.866 -1.566 11.890 1.00 94.62 104 PHE A C 1
ATOM 858 O O . PHE A 1 104 ? -0.513 -2.609 12.434 1.00 94.62 104 PHE A O 1
ATOM 865 N N . SER A 1 105 ? -1.355 -0.547 12.597 1.00 94.31 105 SER A N 1
ATOM 866 C CA . SER A 1 105 ? -1.557 -0.636 14.050 1.00 94.31 105 SER A CA 1
ATOM 867 C C . SER A 1 105 ? -2.577 -1.710 14.445 1.00 94.31 105 SER A C 1
ATOM 869 O O . SER A 1 105 ? -3.501 -2.026 13.693 1.00 94.31 105 SER A O 1
ATOM 871 N N . ARG A 1 106 ? -2.497 -2.200 15.691 1.00 93.81 106 ARG A N 1
ATOM 872 C CA . ARG A 1 106 ? -3.440 -3.202 16.227 1.00 93.81 106 ARG A CA 1
ATOM 873 C C . ARG A 1 106 ? -4.912 -2.804 16.100 1.00 93.81 106 ARG A C 1
ATOM 875 O O . ARG A 1 106 ? -5.753 -3.677 15.899 1.00 93.81 106 ARG A O 1
ATOM 882 N N . LYS A 1 107 ? -5.229 -1.508 16.209 1.00 92.00 107 LYS A N 1
ATOM 883 C CA . LYS A 1 107 ? -6.601 -0.995 16.060 1.00 92.00 107 LYS A CA 1
ATOM 884 C C . LYS A 1 107 ? -7.138 -1.256 14.651 1.00 92.00 107 LYS A C 1
ATOM 886 O O . LYS A 1 107 ? -8.203 -1.848 14.502 1.00 92.00 107 LYS A O 1
ATOM 891 N N . VAL A 1 108 ? -6.357 -0.881 13.637 1.00 93.00 108 VAL A N 1
ATOM 892 C CA . VAL A 1 108 ? -6.685 -1.115 12.223 1.00 93.00 108 VAL A CA 1
ATOM 893 C C . VAL A 1 108 ? -6.734 -2.610 11.919 1.00 93.00 108 VAL A C 1
ATOM 895 O O . VAL A 1 108 ? -7.680 -3.068 11.279 1.00 93.00 108 VAL A O 1
ATOM 898 N N . GLN A 1 109 ? -5.762 -3.382 12.418 1.00 93.69 109 GLN A N 1
ATOM 899 C CA . GLN A 1 109 ? -5.719 -4.834 12.222 1.00 93.69 109 GLN A CA 1
ATOM 900 C C . GLN A 1 109 ? -6.999 -5.511 12.715 1.00 93.69 109 GLN A C 1
ATOM 902 O O . GLN A 1 109 ? -7.641 -6.245 11.968 1.00 93.69 109 GLN A O 1
ATOM 907 N N . ARG A 1 110 ? -7.391 -5.226 13.962 1.00 92.44 110 ARG A N 1
ATOM 908 C CA . ARG A 1 110 ? -8.575 -5.815 14.587 1.00 92.44 110 ARG A CA 1
ATOM 909 C C . ARG A 1 110 ? -9.850 -5.458 13.832 1.00 92.44 110 ARG A C 1
ATOM 911 O O . ARG A 1 110 ? -10.609 -6.355 13.490 1.00 92.44 110 ARG A O 1
ATOM 918 N N . TYR A 1 111 ? -10.050 -4.174 13.527 1.00 93.62 111 TYR A N 1
ATOM 919 C CA . TYR A 1 111 ? -11.221 -3.742 12.765 1.00 93.62 111 TYR A CA 1
ATOM 920 C C . TYR A 1 111 ? -11.314 -4.457 11.416 1.00 93.62 111 TYR A C 1
ATOM 922 O O . TYR A 1 111 ? -12.387 -4.903 11.018 1.00 93.62 111 TYR A O 1
ATOM 930 N N . THR A 1 112 ? -10.184 -4.568 10.720 1.00 92.38 112 THR A N 1
ATOM 931 C CA . THR A 1 112 ? -10.134 -5.183 9.395 1.00 92.38 112 THR A CA 1
ATOM 932 C C . THR A 1 112 ? -10.515 -6.658 9.465 1.00 92.38 112 THR A C 1
ATOM 934 O O . THR A 1 112 ? -11.380 -7.066 8.703 1.00 92.38 112 THR A O 1
ATOM 937 N N . LEU A 1 113 ? -9.958 -7.423 10.412 1.00 91.38 113 LEU A N 1
ATOM 938 C CA . LEU A 1 113 ? -10.296 -8.841 10.611 1.00 91.38 113 LEU A CA 1
ATOM 939 C C . LEU A 1 113 ? -11.769 -9.049 10.987 1.00 91.38 113 LEU A C 1
ATOM 941 O O . LEU A 1 113 ? -12.441 -9.914 10.426 1.00 91.38 113 LEU A O 1
ATOM 945 N N . ASP A 1 114 ? -12.285 -8.231 11.908 1.00 91.06 114 ASP A N 1
ATOM 946 C CA . ASP A 1 114 ? -13.691 -8.291 12.312 1.00 91.06 114 ASP A CA 1
ATOM 947 C C . ASP A 1 114 ? -14.603 -8.000 11.110 1.00 91.06 114 ASP A C 1
ATOM 949 O O . ASP A 1 114 ? -15.636 -8.647 10.918 1.00 91.06 114 ASP A O 1
ATOM 953 N N . ARG A 1 115 ? -14.217 -7.031 10.269 1.00 89.50 115 ARG A N 1
ATOM 954 C CA . ARG A 1 115 ? -14.982 -6.633 9.089 1.00 89.50 115 ARG A CA 1
ATOM 955 C C . ARG A 1 115 ? -14.916 -7.666 7.970 1.00 89.50 115 ARG A C 1
ATOM 957 O O . ARG A 1 115 ? -15.957 -7.926 7.373 1.00 89.50 115 ARG A O 1
ATOM 964 N N . THR A 1 116 ? -13.755 -8.255 7.691 1.00 87.56 116 THR A N 1
ATOM 965 C CA . THR A 1 116 ? -13.618 -9.299 6.664 1.00 87.56 116 THR A CA 1
ATOM 966 C C . THR A 1 116 ? -14.440 -10.529 7.032 1.00 87.56 116 THR A C 1
ATOM 968 O O . THR A 1 116 ? -15.256 -10.967 6.229 1.00 87.56 116 THR A O 1
ATOM 971 N N . HIS A 1 117 ? -14.364 -10.991 8.284 1.00 86.38 117 HIS A N 1
ATOM 972 C CA . HIS A 1 117 ? -15.173 -12.119 8.761 1.00 86.38 117 HIS A CA 1
ATOM 973 C C . HIS A 1 117 ? -16.688 -11.836 8.678 1.00 86.38 117 HIS A C 1
ATOM 975 O O . HIS A 1 117 ? -17.498 -12.703 8.341 1.00 86.38 117 HIS A O 1
ATOM 981 N N . GLN A 1 118 ? -17.114 -10.600 8.960 1.00 85.56 118 GLN A N 1
ATOM 982 C CA . GLN A 1 118 ? -18.517 -10.199 8.796 1.00 85.56 118 GLN A CA 1
ATOM 983 C C . GLN A 1 118 ? -18.995 -10.220 7.340 1.00 85.56 118 GLN A C 1
ATOM 985 O O . GLN A 1 118 ? -20.185 -10.421 7.113 1.00 85.56 118 GLN A O 1
ATOM 990 N N . LEU A 1 119 ? -18.119 -9.952 6.371 1.00 82.62 119 LEU A N 1
ATOM 991 C CA . LEU A 1 119 ? -18.471 -9.990 4.950 1.00 82.62 119 LEU A CA 1
ATOM 992 C C . LEU A 1 119 ? -18.554 -11.439 4.463 1.00 82.62 119 LEU A C 1
ATOM 994 O O . LEU A 1 119 ? -19.579 -11.826 3.915 1.00 82.62 119 LEU A O 1
ATOM 998 N N . GLU A 1 120 ? -17.574 -12.270 4.821 1.00 78.75 120 GLU A N 1
ATOM 999 C CA . GLU A 1 120 ? -17.554 -13.710 4.510 1.00 78.75 120 GLU A CA 1
ATOM 1000 C C . GLU A 1 120 ? -18.789 -14.452 5.047 1.00 78.75 120 GLU A C 1
ATOM 1002 O O . GLU A 1 120 ? -19.334 -15.351 4.411 1.00 78.75 120 GLU A O 1
ATOM 1007 N N . THR A 1 121 ? -19.271 -14.066 6.230 1.00 74.88 121 THR A N 1
ATOM 1008 C CA . THR A 1 121 ? -20.464 -14.677 6.836 1.00 74.88 121 THR A CA 1
ATOM 1009 C C . THR A 1 121 ? -21.782 -14.205 6.220 1.00 74.88 121 THR A C 1
ATOM 1011 O O . THR A 1 121 ? -22.781 -14.923 6.335 1.00 74.88 121 THR A O 1
ATOM 1014 N N . LYS A 1 122 ? -21.801 -13.026 5.584 1.00 72.38 122 LYS A N 1
ATOM 1015 C CA . LYS A 1 122 ? -22.976 -12.450 4.909 1.00 72.38 122 LYS A CA 1
ATOM 1016 C C . LYS A 1 122 ? -23.071 -12.874 3.446 1.00 72.38 122 LYS A C 1
ATOM 1018 O O . LYS A 1 122 ? -24.173 -13.118 2.971 1.00 72.38 122 LYS A O 1
ATOM 1023 N N . GLU A 1 123 ? -21.939 -13.008 2.766 1.00 65.88 123 GLU A N 1
ATOM 1024 C CA . GLU A 1 123 ? -21.821 -13.411 1.360 1.00 65.88 123 GLU A CA 1
ATOM 1025 C C . GLU A 1 123 ? -21.672 -14.934 1.238 1.00 65.88 123 GLU A C 1
ATOM 1027 O O . GLU A 1 123 ? -20.775 -15.464 0.584 1.00 65.88 123 GLU A O 1
ATOM 1032 N N . LYS A 1 124 ? -22.552 -15.678 1.920 1.00 58.06 124 LYS A N 1
ATOM 1033 C CA . LYS A 1 124 ? -22.584 -17.134 1.788 1.00 58.06 124 LYS A CA 1
ATOM 1034 C C . LYS A 1 124 ? -23.050 -17.497 0.381 1.00 58.06 124 LYS A C 1
ATOM 1036 O O . LYS A 1 124 ? -24.236 -17.372 0.098 1.00 58.06 124 LYS A O 1
ATOM 1041 N N . GLN A 1 125 ? -22.110 -18.076 -0.369 1.00 47.97 125 GLN A N 1
ATOM 1042 C CA . GLN A 1 125 ? -22.211 -18.708 -1.691 1.00 47.97 125 GLN A CA 1
ATOM 1043 C C . GLN A 1 125 ? -21.763 -17.768 -2.826 1.00 47.97 125 GLN A C 1
ATOM 1045 O O . GLN A 1 125 ? -22.371 -16.737 -3.059 1.00 47.97 125 GLN A O 1
ATOM 1050 N N . GLU A 1 126 ? -20.696 -18.179 -3.525 1.00 50.78 126 GLU A N 1
ATOM 1051 C CA . GLU A 1 126 ? -20.186 -17.696 -4.829 1.00 50.78 126 GLU A CA 1
ATOM 1052 C C . GLU A 1 126 ? -18.988 -16.728 -4.866 1.00 50.78 126 GLU A C 1
ATOM 1054 O O . GLU A 1 126 ? -18.310 -16.701 -5.892 1.00 50.78 126 GLU A O 1
ATOM 1059 N N . ALA A 1 127 ? -18.625 -16.013 -3.797 1.00 54.03 127 ALA A N 1
ATOM 1060 C CA . ALA A 1 127 ? -17.474 -15.103 -3.868 1.00 54.03 127 ALA A CA 1
ATOM 1061 C C . ALA A 1 127 ? -16.121 -15.828 -3.697 1.00 54.03 127 ALA A C 1
ATOM 1063 O O . ALA A 1 127 ? -15.853 -16.458 -2.669 1.00 54.03 12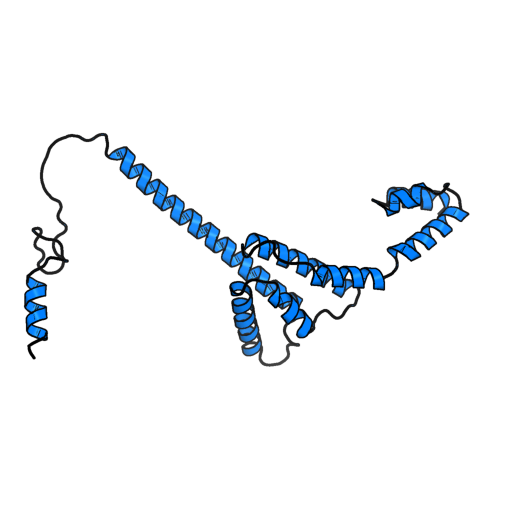7 ALA A O 1
ATOM 1064 N N . GLU A 1 128 ? -15.248 -15.702 -4.702 1.00 59.47 128 GLU A N 1
ATOM 1065 C CA . GLU A 1 128 ? -13.800 -15.887 -4.548 1.00 59.47 128 GLU A CA 1
ATOM 1066 C C . GLU A 1 128 ? -13.332 -15.023 -3.361 1.00 59.47 128 GLU A C 1
ATOM 1068 O O . GLU A 1 128 ? -13.763 -13.881 -3.227 1.00 59.47 128 GLU A O 1
ATOM 1073 N N . GLY A 1 129 ? -12.531 -15.586 -2.448 1.00 67.25 129 GLY A N 1
ATOM 1074 C CA . GLY A 1 129 ? -12.215 -14.957 -1.157 1.00 67.25 129 GLY A CA 1
ATOM 1075 C C . GLY A 1 129 ? -11.706 -13.508 -1.247 1.00 67.25 129 GLY A C 1
ATOM 1076 O O . GLY A 1 129 ? -11.221 -13.072 -2.287 1.00 67.25 129 GLY A O 1
ATOM 1077 N N . CYS A 1 130 ? -11.783 -12.779 -0.124 1.00 79.00 130 CYS A N 1
ATOM 1078 C CA . CYS A 1 130 ? -11.432 -11.355 -0.021 1.00 79.00 130 CYS A CA 1
ATOM 1079 C C . CYS A 1 130 ? -10.140 -11.023 -0.781 1.00 79.00 130 CYS A C 1
ATOM 1081 O O . CYS A 1 130 ? -9.077 -11.579 -0.496 1.00 79.00 130 CYS A O 1
ATOM 1083 N N . THR A 1 131 ? -10.217 -10.111 -1.746 1.00 89.19 131 THR A N 1
ATOM 1084 C CA . THR A 1 131 ? -9.062 -9.693 -2.544 1.00 89.19 131 THR A CA 1
ATOM 1085 C C . THR A 1 131 ? -8.159 -8.751 -1.749 1.00 89.19 131 THR A C 1
ATOM 1087 O O . THR A 1 131 ? -8.585 -8.020 -0.851 1.00 89.19 131 THR A O 1
ATOM 1090 N N . THR A 1 132 ? -6.878 -8.671 -2.117 1.00 91.12 132 THR A N 1
ATOM 1091 C CA . THR A 1 132 ? -5.929 -7.757 -1.455 1.00 91.12 132 THR A CA 1
ATOM 1092 C C . THR A 1 132 ? -6.337 -6.291 -1.630 1.00 91.12 132 THR A C 1
ATOM 1094 O O . THR A 1 132 ? -6.069 -5.447 -0.773 1.00 91.12 132 THR A O 1
ATOM 1097 N N . LYS A 1 133 ? -7.035 -5.979 -2.726 1.00 90.69 133 LYS A N 1
ATOM 1098 C CA . LYS A 1 133 ? -7.601 -4.650 -2.974 1.00 90.69 133 LYS A CA 1
ATOM 1099 C C . LYS A 1 133 ? -8.754 -4.338 -2.018 1.00 90.69 133 LYS A C 1
ATOM 1101 O O . LYS A 1 133 ? -8.814 -3.226 -1.499 1.00 90.69 133 LYS A O 1
ATOM 1106 N N . GLU A 1 134 ? -9.651 -5.290 -1.781 1.00 91.31 134 GLU A N 1
ATOM 1107 C CA . GLU A 1 134 ? -10.758 -5.128 -0.831 1.00 91.31 134 GLU A CA 1
ATOM 1108 C C . GLU A 1 134 ? -10.251 -4.971 0.597 1.00 91.31 134 GLU A C 1
ATOM 1110 O O . GLU A 1 134 ? -10.698 -4.062 1.294 1.00 91.31 134 GLU A O 1
ATOM 1115 N N . LEU A 1 135 ? -9.248 -5.760 0.994 1.00 93.31 135 LEU A N 1
ATOM 1116 C CA . LEU A 1 135 ? -8.577 -5.612 2.284 1.00 93.31 135 LEU A CA 1
ATOM 1117 C C . LEU A 1 135 ? -8.071 -4.177 2.496 1.00 93.31 135 LEU A C 1
ATOM 1119 O O . LEU A 1 135 ? -8.378 -3.540 3.505 1.00 93.31 135 LEU A O 1
ATOM 1123 N N . LEU A 1 136 ? -7.321 -3.643 1.528 1.00 93.88 136 LEU A N 1
ATOM 1124 C CA . LEU A 1 136 ? -6.797 -2.278 1.602 1.00 93.88 136 LEU A CA 1
ATOM 1125 C C . LEU A 1 136 ? -7.912 -1.221 1.564 1.00 93.88 136 LEU A C 1
ATOM 1127 O O . LEU A 1 136 ? -7.790 -0.179 2.204 1.00 93.88 136 LEU A O 1
ATOM 1131 N N . ASN A 1 137 ? -9.019 -1.488 0.870 1.00 93.88 137 ASN A N 1
ATOM 1132 C CA . ASN A 1 137 ? -10.184 -0.606 0.871 1.00 93.88 137 ASN A CA 1
ATOM 1133 C C . ASN A 1 137 ? -10.872 -0.566 2.245 1.00 93.88 137 ASN A C 1
ATOM 1135 O O . ASN A 1 137 ? -11.196 0.515 2.730 1.00 93.88 137 ASN A O 1
ATOM 1139 N N . ILE A 1 138 ? -11.041 -1.715 2.909 1.00 93.50 138 ILE A N 1
ATOM 1140 C CA . ILE A 1 138 ? -11.579 -1.796 4.279 1.00 93.50 138 ILE A CA 1
ATOM 1141 C C . ILE A 1 138 ? -10.704 -0.984 5.240 1.00 93.50 138 ILE A C 1
ATOM 1143 O O . ILE A 1 138 ? -11.219 -0.189 6.029 1.00 93.50 138 ILE A O 1
ATOM 1147 N N . ILE A 1 139 ? -9.381 -1.140 5.136 1.00 94.44 139 ILE A N 1
ATOM 1148 C CA . ILE A 1 139 ? -8.413 -0.378 5.932 1.00 94.44 139 ILE A CA 1
ATOM 1149 C C . ILE A 1 139 ? -8.558 1.124 5.666 1.00 94.44 139 ILE A C 1
ATOM 1151 O O . ILE A 1 139 ? -8.680 1.909 6.608 1.00 94.44 139 ILE A O 1
ATOM 1155 N N . SER A 1 140 ? -8.600 1.530 4.394 1.00 94.69 140 SER A N 1
ATOM 1156 C CA . SER A 1 140 ? -8.766 2.933 4.010 1.00 94.69 140 SER A CA 1
ATOM 1157 C C . SER A 1 140 ? -10.059 3.523 4.573 1.00 94.69 140 SER A C 1
ATOM 1159 O O . SER A 1 140 ? -10.034 4.617 5.128 1.00 94.69 140 SER A O 1
ATOM 1161 N N . GLN A 1 141 ? -11.180 2.803 4.476 1.00 94.19 141 GLN A N 1
ATOM 1162 C CA . GLN A 1 141 ? -12.471 3.252 5.001 1.00 94.19 141 GLN A CA 1
ATOM 1163 C C . GLN A 1 141 ? -12.436 3.448 6.516 1.00 94.19 141 GLN A C 1
ATOM 1165 O O . GLN A 1 141 ? -12.955 4.447 7.016 1.00 94.19 141 GLN A O 1
ATOM 1170 N N . TYR A 1 142 ? -11.811 2.522 7.245 1.00 94.19 142 TYR A N 1
ATOM 1171 C CA . TYR A 1 142 ? -11.643 2.648 8.687 1.00 94.19 142 TYR A CA 1
ATOM 1172 C C . TYR A 1 142 ? -10.824 3.884 9.057 1.00 94.19 142 TYR A C 1
ATOM 1174 O O . TYR A 1 142 ? -11.267 4.689 9.873 1.00 94.19 142 TYR A O 1
ATOM 1182 N N . ILE A 1 143 ? -9.661 4.065 8.423 1.00 93.19 143 ILE A N 1
ATOM 1183 C CA . ILE A 1 143 ? -8.771 5.196 8.702 1.00 93.19 143 ILE A CA 1
ATOM 1184 C C . ILE A 1 143 ? -9.486 6.519 8.407 1.00 93.19 143 ILE A C 1
ATOM 1186 O O . ILE A 1 143 ? -9.513 7.401 9.261 1.00 93.19 143 ILE A O 1
ATOM 1190 N N . SER A 1 144 ? -10.135 6.648 7.245 1.00 93.25 144 SER A N 1
ATOM 1191 C CA . SER A 1 144 ? -10.887 7.858 6.894 1.00 93.25 144 SER A CA 1
ATOM 1192 C C . SER A 1 144 ? -12.031 8.140 7.871 1.00 93.25 144 SER A C 1
ATOM 1194 O O . SER A 1 144 ? -12.273 9.297 8.229 1.00 93.25 144 SER A O 1
ATOM 1196 N N . LYS A 1 145 ? -12.729 7.096 8.334 1.00 93.44 145 LYS A N 1
ATOM 1197 C CA . LYS A 1 145 ? -13.789 7.228 9.336 1.00 93.44 145 LYS A CA 1
ATOM 1198 C C . LYS A 1 145 ? -13.236 7.734 10.667 1.00 93.44 145 LYS A C 1
ATOM 1200 O O . LYS A 1 145 ? -13.795 8.679 11.215 1.00 93.44 145 LYS A O 1
ATOM 1205 N N . GLU A 1 146 ? -12.151 7.149 11.166 1.00 92.12 146 GLU A N 1
ATOM 1206 C CA . GLU A 1 146 ? -11.533 7.566 12.430 1.00 92.12 146 GLU A CA 1
ATOM 1207 C C . GLU A 1 146 ? -10.994 9.002 12.364 1.00 92.12 146 GLU A C 1
ATOM 1209 O O . GLU A 1 146 ? -11.293 9.801 13.246 1.00 92.12 146 GLU A O 1
ATOM 1214 N N . ILE A 1 147 ? -10.325 9.393 11.271 1.00 90.81 147 ILE A N 1
ATOM 1215 C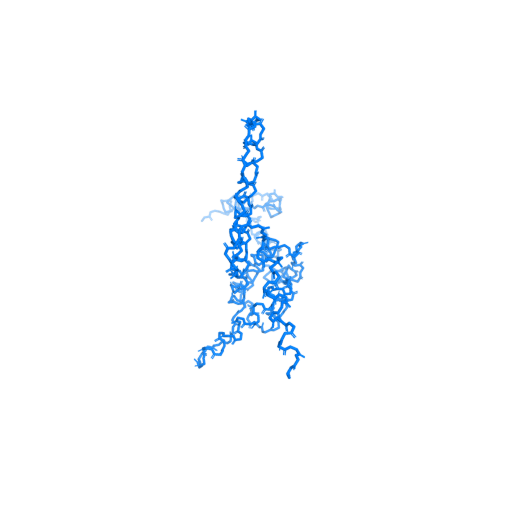 CA . ILE A 1 147 ? -9.878 10.785 11.065 1.00 90.81 147 ILE A CA 1
ATOM 1216 C C . ILE A 1 147 ? -11.070 11.754 11.107 1.00 90.81 147 ILE A C 1
ATOM 1218 O O . ILE A 1 147 ? -11.012 12.828 11.715 1.00 90.81 147 ILE A O 1
ATOM 1222 N N . THR A 1 148 ? -12.183 11.373 10.474 1.00 91.25 148 THR A N 1
ATOM 1223 C CA . THR A 1 148 ? -13.411 12.179 10.468 1.00 91.25 148 THR A CA 1
ATOM 1224 C C . THR A 1 148 ? -13.989 12.319 11.878 1.00 91.25 148 THR A C 1
ATOM 1226 O O . THR A 1 148 ? -14.381 13.422 12.270 1.00 91.25 148 THR A O 1
ATOM 1229 N N . LEU A 1 149 ? -14.009 11.234 12.658 1.00 90.00 149 LEU A N 1
ATOM 1230 C CA . LEU A 1 149 ? -14.473 11.240 14.046 1.00 90.00 149 LEU A CA 1
ATOM 1231 C C . LEU A 1 149 ? -13.592 12.129 14.931 1.00 90.00 149 LEU A C 1
ATOM 1233 O O . LEU A 1 149 ? -14.123 12.980 15.647 1.00 90.00 149 LEU A O 1
ATOM 1237 N N . GLU A 1 150 ? -12.266 12.013 14.840 1.00 88.25 150 GLU A N 1
ATOM 1238 C CA . GLU A 1 150 ? -11.333 12.862 15.591 1.00 88.25 150 GLU A CA 1
ATOM 1239 C C . GLU A 1 150 ? -11.511 14.346 15.243 1.00 88.25 150 GLU A C 1
ATOM 1241 O O . GLU A 1 150 ? -11.567 15.201 16.132 1.00 88.25 150 GLU A O 1
ATOM 1246 N N . THR A 1 151 ? -11.712 14.655 13.960 1.00 86.31 151 THR A N 1
ATOM 1247 C CA . THR A 1 151 ? -11.971 16.023 13.490 1.00 86.31 151 THR A CA 1
ATOM 1248 C C . THR A 1 151 ? -13.279 16.585 14.056 1.00 86.31 151 THR A C 1
ATOM 1250 O O . THR A 1 151 ? -13.334 17.744 14.475 1.00 86.31 151 THR A O 1
ATOM 1253 N N . GLN A 1 152 ? -14.351 15.789 14.084 1.00 82.38 152 GLN A N 1
ATOM 1254 C CA . GLN A 1 152 ? -15.647 16.208 14.627 1.00 82.38 152 GLN A CA 1
ATOM 1255 C C . GLN A 1 152 ? -15.592 16.390 16.149 1.00 82.38 152 GLN A C 1
ATOM 1257 O O . GLN A 1 152 ? -16.031 17.417 16.665 1.00 82.38 152 GLN A O 1
ATOM 1262 N N . MET A 1 153 ? -14.982 15.447 16.870 1.00 77.38 153 MET A N 1
ATOM 1263 C CA . MET A 1 153 ? -14.840 15.519 18.326 1.00 77.38 153 MET A CA 1
ATOM 1264 C C . MET A 1 153 ? -13.912 16.657 18.774 1.00 77.38 153 MET A C 1
ATOM 1266 O O . MET A 1 153 ? -14.165 17.293 19.802 1.00 77.38 153 MET A O 1
ATOM 1270 N N . GLY A 1 154 ? -12.864 16.959 18.000 1.00 67.75 154 GLY A N 1
ATOM 1271 C CA . GLY A 1 154 ? -11.998 18.119 18.219 1.00 67.75 154 GLY A CA 1
ATOM 1272 C C . GLY A 1 154 ? -12.763 19.442 18.129 1.00 67.75 154 GLY A C 1
ATOM 1273 O O . GLY A 1 154 ? -12.621 20.299 19.004 1.00 67.75 154 GLY A O 1
ATOM 1274 N N . LYS A 1 155 ? -13.659 19.579 17.142 1.00 60.28 155 LYS A N 1
ATOM 1275 C CA . LYS A 1 155 ? -14.542 20.751 17.003 1.00 60.28 155 LYS A CA 1
ATOM 1276 C C . LYS A 1 155 ? -15.500 20.898 18.189 1.00 60.28 155 LYS A C 1
ATOM 1278 O O . LYS A 1 155 ? -15.645 21.998 18.715 1.00 60.28 155 LYS A O 1
ATOM 1283 N N . THR A 1 156 ? -16.097 19.805 18.671 1.00 59.44 156 THR A N 1
ATOM 1284 C CA . THR A 1 156 ? -16.985 19.836 19.851 1.00 59.44 156 THR A CA 1
ATOM 1285 C C . THR A 1 156 ? -16.244 20.229 21.134 1.00 59.44 156 THR A C 1
ATOM 1287 O O . THR A 1 156 ? -16.799 20.939 21.973 1.00 59.44 156 THR A O 1
ATOM 1290 N N . ARG A 1 157 ? -14.983 19.802 21.303 1.00 58.12 157 ARG A N 1
ATOM 1291 C CA . ARG A 1 157 ? -14.147 20.207 22.449 1.00 58.12 157 ARG A CA 1
ATOM 1292 C C . ARG A 1 157 ? -13.786 21.689 22.419 1.00 58.12 157 ARG A C 1
ATOM 1294 O O . ARG A 1 157 ? -13.832 22.318 23.471 1.00 58.12 157 ARG A O 1
ATOM 1301 N N . ASN A 1 158 ? -13.455 22.233 21.250 1.00 58.66 158 ASN A N 1
ATOM 1302 C CA . ASN A 1 158 ? -13.149 23.658 21.110 1.00 58.66 158 ASN A CA 1
ATOM 1303 C C . ASN A 1 158 ? -14.393 24.518 21.374 1.00 58.66 158 ASN A C 1
ATOM 1305 O O . ASN A 1 158 ? -14.309 25.455 22.157 1.00 58.66 158 ASN A O 1
ATOM 1309 N N . PHE A 1 159 ? -15.570 24.101 20.889 1.00 56.47 159 PHE A N 1
ATOM 1310 C CA . PHE A 1 159 ? -16.835 24.785 21.186 1.00 56.47 159 PHE A CA 1
ATOM 1311 C C . PHE A 1 159 ? -17.134 24.876 22.694 1.00 56.47 159 PHE A C 1
ATOM 1313 O O . PHE A 1 159 ? -17.573 25.912 23.182 1.00 56.47 159 PHE A O 1
ATOM 1320 N N . ARG A 1 160 ? -16.853 23.814 23.468 1.00 56.12 160 ARG A N 1
ATOM 1321 C CA . ARG A 1 160 ? -17.010 23.845 24.937 1.00 56.12 160 ARG A CA 1
ATOM 1322 C C . ARG A 1 160 ? -15.972 24.720 25.641 1.00 56.12 160 ARG A C 1
ATOM 1324 O O . ARG A 1 160 ? -16.264 25.259 26.702 1.00 56.12 160 ARG A O 1
ATOM 1331 N N . ARG A 1 161 ? -14.763 24.838 25.086 1.00 54.34 161 ARG A N 1
ATOM 1332 C CA . ARG A 1 161 ? -13.691 25.663 25.661 1.00 54.34 161 ARG A CA 1
ATOM 1333 C C . ARG A 1 161 ? -13.958 27.153 25.436 1.00 54.34 161 ARG A C 1
ATOM 1335 O O . ARG A 1 161 ? -13.800 27.929 26.369 1.00 54.34 161 ARG A O 1
ATOM 1342 N N . ASP A 1 162 ? -14.454 27.516 24.256 1.00 52.44 162 ASP A N 1
ATOM 1343 C CA . ASP A 1 162 ? -14.820 28.898 23.926 1.00 52.44 162 ASP A CA 1
ATOM 1344 C C . ASP A 1 162 ? -16.033 29.383 24.741 1.00 52.44 162 ASP A C 1
ATOM 1346 O O . ASP A 1 162 ? -16.081 30.544 25.143 1.00 52.44 162 ASP A O 1
ATOM 1350 N N . PHE A 1 163 ? -16.966 28.484 25.087 1.00 52.41 163 PHE A N 1
ATOM 1351 C CA . PHE A 1 163 ? -18.085 28.806 25.984 1.00 52.41 163 PHE A CA 1
ATOM 1352 C C . PHE A 1 163 ? -17.626 29.102 27.425 1.00 52.41 163 PHE A C 1
ATOM 1354 O O . PHE A 1 163 ? -18.129 30.033 28.046 1.00 52.41 163 PHE A O 1
ATOM 1361 N N . HIS A 1 164 ? -16.629 28.371 27.941 1.00 49.56 164 HIS A N 1
ATOM 1362 C CA . HIS A 1 164 ? -16.083 28.629 29.280 1.00 49.56 164 HIS A CA 1
ATOM 1363 C C . HIS A 1 164 ? -15.194 29.881 29.347 1.00 49.56 164 HIS A C 1
ATOM 1365 O O . HIS A 1 164 ? -15.192 30.560 30.369 1.00 49.56 164 HIS A O 1
ATOM 1371 N N . ILE A 1 165 ? -14.486 30.244 28.269 1.00 53.94 165 ILE A N 1
ATOM 1372 C CA . ILE A 1 165 ? -13.709 31.498 28.229 1.00 53.94 165 ILE A CA 1
ATOM 1373 C C . ILE A 1 165 ? -14.649 32.719 28.174 1.00 53.94 165 ILE A C 1
ATOM 1375 O O . ILE A 1 165 ? -14.358 33.746 28.785 1.00 53.94 165 ILE A O 1
ATOM 1379 N N . ALA A 1 166 ? -15.805 32.610 27.508 1.00 51.97 166 ALA A N 1
ATOM 1380 C CA . ALA A 1 166 ? -16.812 33.673 27.490 1.00 51.97 166 ALA A CA 1
ATOM 1381 C C . ALA A 1 166 ? -17.511 33.881 28.855 1.00 51.97 166 ALA A C 1
ATOM 1383 O O . ALA A 1 166 ? -17.857 35.014 29.192 1.00 51.97 166 ALA A O 1
ATOM 1384 N N . GLU A 1 167 ? -17.674 32.829 29.669 1.00 47.94 167 GLU A N 1
ATOM 1385 C CA . GLU A 1 167 ? -18.211 32.941 31.039 1.00 47.94 167 GLU A CA 1
ATOM 1386 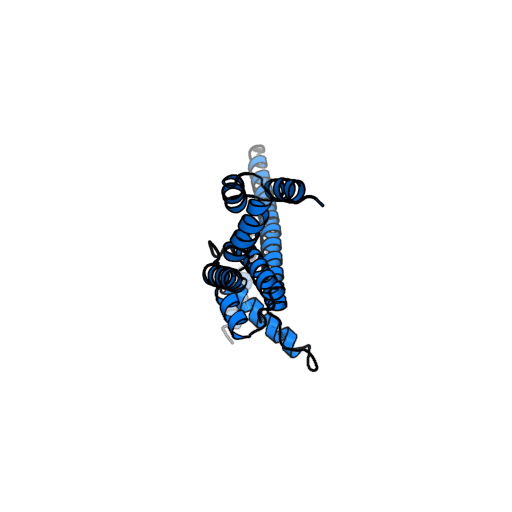C C . GLU A 1 167 ? -17.222 33.575 32.035 1.00 47.94 167 GLU A C 1
ATOM 1388 O O . GLU A 1 167 ? -17.652 34.277 32.953 1.00 47.94 167 GLU A O 1
ATOM 1393 N N . ASP A 1 168 ? -15.909 33.406 31.847 1.00 44.31 168 ASP A N 1
ATOM 1394 C CA . ASP A 1 168 ? -14.902 34.009 32.738 1.00 44.31 168 ASP A CA 1
ATOM 1395 C C . ASP A 1 168 ? -14.686 35.511 32.474 1.00 44.31 168 ASP A C 1
ATOM 1397 O O . ASP A 1 168 ? -14.453 36.279 33.411 1.00 44.31 168 ASP A O 1
ATOM 1401 N N . TYR A 1 169 ? -14.847 35.979 31.229 1.00 48.44 169 TYR A N 1
ATOM 1402 C CA . TYR A 1 169 ? -14.756 37.413 30.905 1.00 48.44 169 TYR A CA 1
ATOM 1403 C C . TYR A 1 169 ? -16.006 38.218 31.295 1.00 48.44 169 TYR A C 1
ATOM 1405 O O . TYR A 1 169 ? -15.917 39.435 31.465 1.00 48.44 169 TYR A O 1
ATOM 1413 N N . SER A 1 170 ? -17.157 37.566 31.493 1.00 48.53 170 SER A N 1
ATOM 1414 C CA . SER A 1 170 ? -18.389 38.248 31.915 1.00 48.53 170 SER A CA 1
ATOM 1415 C C . SER A 1 170 ? -18.530 38.385 33.441 1.00 48.53 170 SER A C 1
ATOM 1417 O O . SER A 1 170 ? -19.383 39.142 33.901 1.00 48.53 170 SER A O 1
ATOM 1419 N N . ASN A 1 171 ? -17.680 37.720 34.236 1.00 45.84 171 ASN A N 1
ATOM 1420 C CA . ASN A 1 171 ? -17.745 37.734 35.706 1.00 45.84 171 ASN A CA 1
ATOM 1421 C C . ASN A 1 171 ? -16.877 38.813 36.391 1.00 45.84 171 ASN A C 1
ATOM 1423 O O . ASN A 1 171 ? -16.876 38.907 37.619 1.00 45.84 171 ASN A O 1
ATOM 1427 N N . GLN A 1 172 ? -16.172 39.674 35.642 1.00 47.50 172 GLN A N 1
ATOM 1428 C CA . GLN A 1 172 ? -15.416 40.800 36.227 1.00 47.50 172 GLN A CA 1
ATOM 1429 C C . GLN A 1 172 ? -16.182 42.133 36.288 1.00 47.50 172 GLN A C 1
ATOM 1431 O O . GLN A 1 172 ? -15.708 43.066 36.935 1.00 47.50 172 GLN A O 1
ATOM 1436 N N . HIS A 1 173 ? -17.392 42.221 35.724 1.00 43.97 173 HIS A N 1
ATOM 1437 C CA . HIS A 1 173 ? -18.174 43.464 35.686 1.00 43.97 173 HIS A CA 1
ATOM 1438 C C . HIS A 1 173 ? -19.570 43.378 36.321 1.00 43.97 173 HIS A C 1
ATOM 1440 O O . HIS A 1 173 ? -20.498 44.005 35.839 1.00 43.97 173 HIS A O 1
ATOM 1446 N N . THR A 1 174 ? -19.727 42.710 37.466 1.00 40.62 174 THR A N 1
ATOM 1447 C CA . THR A 1 174 ? -20.863 42.983 38.373 1.00 40.62 174 THR A CA 1
ATOM 1448 C C . THR A 1 174 ? -20.472 42.750 39.831 1.00 40.62 174 THR A C 1
ATOM 1450 O O . THR A 1 174 ? -20.863 41.769 40.457 1.00 40.62 174 THR A O 1
ATOM 1453 N N . ARG A 1 175 ? -19.713 43.684 40.417 1.00 42.69 175 ARG A N 1
ATOM 1454 C CA . ARG A 1 175 ? -19.752 43.892 41.872 1.00 42.69 175 ARG A CA 1
ATOM 1455 C C . ARG A 1 175 ? -20.919 44.822 42.188 1.00 42.69 175 ARG A C 1
ATOM 1457 O O . ARG A 1 175 ? -20.733 46.024 42.332 1.00 42.69 175 ARG A O 1
ATOM 1464 N N . ILE A 1 176 ? -22.116 44.250 42.278 1.00 36.91 176 ILE A N 1
ATOM 1465 C CA . ILE A 1 176 ? -23.253 44.872 42.960 1.00 36.91 176 ILE A CA 1
ATOM 1466 C C . ILE A 1 176 ? -23.772 43.848 43.967 1.00 36.91 176 ILE A C 1
ATOM 1468 O O . ILE A 1 176 ? -24.165 42.741 43.611 1.00 36.91 176 ILE A O 1
ATOM 1472 N N . SER A 1 177 ? -23.702 44.219 45.240 1.00 43.28 177 SER A N 1
ATOM 1473 C CA . SER A 1 177 ? -24.200 43.454 46.377 1.00 43.28 177 SER A CA 1
ATOM 1474 C C . SER A 1 177 ? -25.710 43.222 46.293 1.00 43.28 177 SER A C 1
ATOM 1476 O O . SER A 1 177 ? -26.465 44.184 46.185 1.00 43.28 177 SER A O 1
ATOM 1478 N N . SER A 1 178 ? -26.143 41.965 46.397 1.00 37.31 178 SER A N 1
ATOM 1479 C CA . SER A 1 178 ? -27.413 41.459 46.972 1.00 37.31 178 SER A CA 1
ATOM 1480 C C . SER A 1 178 ? -27.518 39.982 46.553 1.00 37.31 178 SER A C 1
ATOM 1482 O O . SER A 1 178 ? -27.354 39.650 45.393 1.00 37.31 178 SER A O 1
ATOM 1484 N N . GLY A 1 179 ? -27.548 39.010 47.462 1.00 38.72 179 GLY A N 1
ATOM 1485 C CA . GLY A 1 179 ? -28.721 38.702 48.268 1.00 38.72 179 GLY A CA 1
ATOM 1486 C C . GLY A 1 179 ? -29.509 37.574 47.588 1.00 38.72 179 GLY A C 1
ATOM 1487 O O . GLY A 1 179 ? -30.023 37.758 46.496 1.00 38.72 179 GLY A O 1
ATOM 1488 N N . THR A 1 180 ? -29.631 36.440 48.279 1.00 38.06 180 THR A N 1
ATOM 1489 C CA . THR A 1 180 ? -30.449 35.243 47.981 1.00 38.06 180 THR A CA 1
ATOM 1490 C C . THR A 1 180 ? -29.875 34.156 47.062 1.00 38.06 180 THR A C 1
ATOM 1492 O O . THR A 1 180 ? -29.567 34.321 45.889 1.00 38.06 180 THR A O 1
ATOM 1495 N N . GLN A 1 181 ? -29.747 32.992 47.696 1.00 47.69 181 GLN A N 1
ATOM 1496 C CA . GLN A 1 181 ? -29.351 31.699 47.176 1.00 47.69 181 GLN A CA 1
ATOM 1497 C C . GLN A 1 181 ? -30.431 31.148 46.237 1.00 47.69 181 GLN A C 1
ATOM 1499 O O . GLN A 1 181 ? -31.566 30.931 46.652 1.00 47.69 181 GLN A O 1
ATOM 1504 N N . GLY A 1 182 ? -30.059 30.835 44.999 1.00 46.44 182 GLY A N 1
ATOM 1505 C CA . GLY A 1 182 ? -30.812 29.916 44.148 1.00 46.44 182 GLY A CA 1
ATOM 1506 C C . GLY A 1 182 ? -30.338 28.484 44.377 1.00 46.44 182 GLY A C 1
ATOM 1507 O O . GLY A 1 182 ? -29.719 27.888 43.500 1.00 46.44 182 GLY A O 1
ATOM 1508 N N . THR A 1 183 ? -30.547 27.932 45.572 1.00 56.75 183 THR A N 1
ATOM 1509 C CA . THR A 1 183 ? -30.339 26.501 45.803 1.00 56.75 183 THR A CA 1
ATOM 1510 C C . THR A 1 183 ? -31.439 25.740 45.073 1.00 56.75 183 THR A C 1
ATOM 1512 O O . THR A 1 183 ? -32.610 25.794 45.446 1.00 56.75 183 THR A O 1
ATOM 1515 N N . THR A 1 184 ? -31.070 25.036 44.000 1.00 63.94 184 THR A N 1
ATOM 1516 C CA . THR A 1 184 ? -31.940 24.039 43.363 1.00 63.94 184 THR A CA 1
ATOM 1517 C C . THR A 1 184 ? -32.582 23.170 44.451 1.00 63.94 184 THR A C 1
ATOM 1519 O O . THR A 1 184 ? -31.833 22.622 45.269 1.00 63.94 184 THR A O 1
ATOM 1522 N N . PRO A 1 185 ? -33.923 23.057 44.501 1.00 70.06 185 PRO A N 1
ATOM 1523 C CA . PRO A 1 185 ? -34.598 22.303 45.547 1.00 70.06 185 PRO A CA 1
ATOM 1524 C C . PRO A 1 185 ? -34.137 20.848 45.512 1.00 70.06 185 PRO A C 1
ATOM 1526 O O . PRO A 1 185 ? -33.986 20.254 44.443 1.00 70.06 185 PRO A O 1
ATOM 1529 N N . CYS A 1 186 ? -33.908 20.278 46.692 1.00 73.44 186 CYS A N 1
ATOM 1530 C CA . CYS A 1 186 ? -33.585 18.870 46.847 1.00 73.44 186 CYS A CA 1
ATOM 1531 C C . CYS A 1 186 ? -34.631 18.019 46.116 1.00 73.44 186 CYS A C 1
ATOM 1533 O O . CYS A 1 186 ? -35.828 18.146 46.363 1.00 73.44 186 CYS A O 1
ATOM 1535 N N . ILE A 1 187 ? -34.187 17.133 45.227 1.00 71.50 187 ILE A N 1
ATOM 1536 C CA . ILE A 1 187 ? -35.075 16.306 44.392 1.00 71.50 187 ILE A CA 1
ATOM 1537 C C . ILE A 1 187 ? -35.958 15.390 45.257 1.00 71.50 187 ILE A C 1
ATOM 1539 O O . ILE A 1 187 ? -37.070 15.048 44.861 1.00 71.50 187 ILE A O 1
ATOM 1543 N N . TYR A 1 188 ? -35.490 15.039 46.457 1.00 69.50 188 TYR A N 1
ATOM 1544 C CA . TYR A 1 188 ? -36.141 14.076 47.340 1.00 69.50 188 TYR A CA 1
ATOM 1545 C C . TYR A 1 188 ? -37.174 14.719 48.271 1.00 69.50 188 TYR A C 1
ATOM 1547 O O . TYR A 1 188 ? -38.330 14.308 48.272 1.00 69.50 188 TYR A O 1
ATOM 1555 N N . CYS A 1 189 ? -36.797 15.765 49.014 1.00 75.19 189 CYS A N 1
ATOM 1556 C CA . CYS A 1 189 ? -37.695 16.408 49.987 1.00 75.19 189 CYS A CA 1
ATOM 1557 C C . CYS A 1 189 ? -38.225 17.779 49.535 1.00 75.19 189 CYS A C 1
ATOM 1559 O O . CYS A 1 189 ? -38.966 18.435 50.266 1.00 75.19 189 CYS A O 1
ATOM 1561 N N . LYS A 1 190 ? -37.824 18.245 48.343 1.00 72.88 190 LYS A N 1
ATOM 1562 C CA . LYS A 1 190 ? -38.197 19.537 47.737 1.00 72.88 190 LYS A CA 1
ATOM 1563 C C . LYS A 1 190 ? -37.821 20.775 48.562 1.00 72.88 190 LYS A C 1
ATOM 1565 O O . LYS A 1 190 ? -38.213 21.885 48.209 1.00 72.88 190 LYS A O 1
ATOM 1570 N N . ARG A 1 191 ? -37.027 20.619 49.628 1.00 74.88 191 ARG A N 1
ATOM 1571 C CA . ARG A 1 191 ? -36.490 21.734 50.421 1.00 74.88 191 ARG A CA 1
ATOM 1572 C C . ARG A 1 191 ? -35.267 22.333 49.730 1.00 74.88 191 ARG A C 1
ATOM 1574 O O . ARG A 1 191 ? -34.455 21.615 49.157 1.00 74.88 191 ARG A O 1
ATOM 1581 N N . THR A 1 192 ? -35.109 23.646 49.825 1.00 69.94 192 THR A N 1
ATOM 1582 C CA . THR A 1 192 ? -33.992 24.402 49.230 1.00 69.94 192 THR A CA 1
ATOM 1583 C C . THR A 1 192 ? -32.800 24.560 50.181 1.00 69.94 192 THR A C 1
ATOM 1585 O O . THR A 1 192 ? -31.776 25.110 49.801 1.00 69.94 192 THR A O 1
ATOM 1588 N N . ASN A 1 193 ? -32.889 24.062 51.418 1.00 72.50 193 ASN A N 1
ATOM 1589 C CA . ASN A 1 193 ? -31.847 24.251 52.436 1.00 72.50 193 ASN A CA 1
ATOM 1590 C C . ASN A 1 193 ? -30.643 23.287 52.304 1.00 72.50 193 ASN A C 1
ATOM 1592 O O . ASN A 1 193 ? -29.724 23.326 53.111 1.00 72.50 193 ASN A O 1
ATOM 1596 N N . HIS A 1 194 ? -30.653 22.375 51.330 1.00 73.50 194 HIS A N 1
ATOM 1597 C CA . HIS A 1 194 ? -29.554 21.439 51.068 1.00 73.50 194 HIS A CA 1
ATOM 1598 C C . HIS A 1 194 ? -29.610 20.933 49.622 1.00 73.50 194 HIS A C 1
ATOM 1600 O O . HIS A 1 194 ? -30.650 21.008 48.964 1.00 73.50 194 HIS A O 1
ATOM 1606 N N . ARG A 1 195 ? -28.492 20.393 49.122 1.00 68.38 195 ARG A N 1
ATOM 1607 C CA . ARG A 1 195 ? -28.448 19.684 47.833 1.00 68.38 195 ARG A CA 1
ATOM 1608 C C . ARG A 1 195 ? -28.971 18.260 48.000 1.00 68.38 195 ARG A C 1
ATOM 1610 O O . ARG A 1 195 ? -28.851 17.680 49.070 1.00 68.38 195 ARG A O 1
ATOM 1617 N N . SER A 1 196 ? -29.479 17.660 46.923 1.00 69.50 196 SER A N 1
ATOM 1618 C CA . SER A 1 196 ? -30.044 16.298 46.931 1.00 69.50 196 SER A CA 1
ATOM 1619 C C . SER A 1 196 ? -29.103 15.212 47.477 1.00 69.50 196 SER A C 1
ATOM 1621 O O . SER A 1 196 ? -29.585 14.187 47.941 1.00 69.50 196 SER A O 1
ATOM 1623 N N . VAL A 1 197 ? -27.784 15.435 47.426 1.00 64.31 197 VAL A N 1
ATOM 1624 C CA . VAL A 1 197 ? -26.751 14.524 47.957 1.00 64.31 197 VAL A CA 1
ATOM 1625 C C . VAL A 1 197 ? -26.732 14.509 49.491 1.00 64.31 197 VAL A C 1
ATOM 1627 O O . VAL A 1 197 ? -26.454 13.477 50.090 1.00 64.31 197 VAL A O 1
ATOM 1630 N N . ASP A 1 198 ? -27.111 15.618 50.126 1.00 66.12 198 ASP A N 1
ATOM 1631 C CA . ASP A 1 198 ? -27.040 15.818 51.578 1.00 66.12 198 ASP A CA 1
ATOM 1632 C C . ASP A 1 198 ? -28.423 15.673 52.241 1.00 66.12 198 ASP A C 1
ATOM 1634 O O . ASP A 1 198 ? -28.716 16.295 53.262 1.00 66.12 198 ASP A O 1
ATOM 1638 N N . CYS A 1 199 ? -29.327 14.898 51.630 1.00 72.50 199 CYS A N 1
ATOM 1639 C CA . CYS A 1 199 ? -30.697 14.752 52.113 1.00 72.50 199 CYS A CA 1
ATOM 1640 C C . CYS A 1 199 ? -30.806 13.694 53.224 1.00 72.50 199 CYS A C 1
ATOM 1642 O O . CYS A 1 199 ? -30.784 12.490 52.963 1.00 72.50 199 CYS A O 1
ATOM 1644 N N . ASP A 1 200 ? -31.009 14.138 54.466 1.00 68.69 200 ASP A N 1
ATOM 1645 C CA . ASP A 1 200 ? -31.173 13.245 55.626 1.00 68.69 200 ASP A CA 1
ATOM 1646 C C . ASP A 1 200 ? -32.418 12.331 55.554 1.00 68.69 200 ASP A C 1
ATOM 1648 O O . ASP A 1 200 ? -32.453 11.268 56.184 1.00 68.69 200 ASP A O 1
ATOM 1652 N N . GLU A 1 201 ? -33.426 12.671 54.740 1.00 64.12 201 GLU A N 1
ATOM 1653 C CA . GLU A 1 201 ? -34.596 11.804 54.505 1.00 64.12 201 GLU A CA 1
ATOM 1654 C C . GLU A 1 201 ? -34.248 10.538 53.695 1.00 64.12 201 GLU A C 1
ATOM 1656 O O . GLU A 1 201 ? -34.937 9.525 53.810 1.00 64.12 201 GLU A O 1
ATOM 1661 N N . LEU A 1 202 ? -33.153 10.533 52.924 1.00 60.00 202 LEU A N 1
ATOM 1662 C CA . LEU A 1 202 ? -32.647 9.309 52.290 1.00 60.00 202 LEU A CA 1
ATOM 1663 C C . LEU A 1 202 ? -31.818 8.464 53.256 1.00 60.00 202 LEU A C 1
ATOM 1665 O O . LEU A 1 202 ? -32.030 7.255 53.340 1.00 60.00 202 LEU A O 1
ATOM 1669 N N . ARG A 1 203 ? -30.952 9.099 54.060 1.00 56.69 203 ARG A N 1
ATOM 1670 C CA . ARG A 1 203 ? -30.104 8.399 55.045 1.00 56.69 203 ARG A CA 1
ATOM 1671 C C . ARG A 1 203 ? -30.922 7.614 56.072 1.00 56.69 203 ARG A C 1
ATOM 1673 O O . ARG A 1 203 ? -30.493 6.567 56.551 1.00 56.69 203 ARG A O 1
ATOM 1680 N N . THR A 1 204 ? -32.111 8.105 56.414 1.00 57.31 204 THR A N 1
ATOM 1681 C CA . THR A 1 204 ? -33.036 7.431 57.340 1.00 57.31 204 THR A CA 1
ATOM 1682 C C . THR A 1 204 ? -33.815 6.278 56.698 1.00 57.31 204 THR A C 1
ATOM 1684 O O . THR A 1 204 ? -34.176 5.336 57.402 1.00 57.31 204 THR A O 1
ATOM 1687 N N . ASN A 1 205 ? -34.037 6.302 55.380 1.00 55.47 205 ASN A N 1
ATOM 1688 C CA . ASN A 1 205 ? -34.722 5.231 54.648 1.00 55.47 205 ASN A CA 1
ATOM 1689 C C . ASN A 1 205 ? -33.779 4.095 54.224 1.00 55.47 205 ASN A C 1
ATOM 1691 O O . ASN A 1 205 ? -34.184 2.934 54.261 1.00 55.47 205 ASN A O 1
ATOM 1695 N N . GLU A 1 206 ? -32.521 4.396 53.893 1.00 54.44 206 GLU A N 1
ATOM 1696 C CA . GLU A 1 206 ? -31.495 3.375 53.630 1.00 54.44 206 GLU A CA 1
ATOM 1697 C C . GLU A 1 206 ? -31.227 2.524 54.881 1.00 54.44 206 GLU A C 1
ATOM 1699 O O . GLU A 1 206 ? -31.277 1.298 54.812 1.00 54.44 206 GLU A O 1
ATOM 1704 N N . ARG A 1 207 ? -31.132 3.154 56.061 1.00 51.69 207 ARG A N 1
ATOM 1705 C CA . ARG A 1 207 ? -30.983 2.447 57.348 1.00 51.69 207 ARG A CA 1
ATOM 1706 C C . ARG A 1 207 ? -32.155 1.528 57.717 1.00 51.69 207 ARG A C 1
ATOM 1708 O O . ARG A 1 207 ? -31.971 0.617 58.514 1.00 51.69 207 ARG A O 1
ATOM 1715 N N . LYS A 1 208 ? -33.357 1.743 57.165 1.00 50.16 208 LYS A N 1
ATOM 1716 C CA . LYS A 1 208 ? -34.518 0.855 57.384 1.00 50.16 208 LYS A CA 1
ATOM 1717 C C . LYS A 1 208 ? -34.524 -0.365 56.460 1.00 50.16 208 LYS A C 1
ATOM 1719 O O . LYS A 1 208 ? -35.177 -1.348 56.788 1.00 50.16 208 LYS A O 1
ATOM 1724 N N . ARG A 1 209 ? -33.822 -0.315 55.322 1.00 48.34 209 ARG A N 1
ATOM 1725 C CA . ARG A 1 209 ? -33.714 -1.444 54.379 1.00 48.34 209 ARG A CA 1
ATOM 1726 C C . ARG A 1 209 ? -32.618 -2.440 54.758 1.00 48.34 209 ARG A C 1
ATOM 1728 O O . ARG A 1 209 ? -32.713 -3.589 54.361 1.00 48.34 209 ARG A O 1
ATOM 1735 N N . GLU A 1 210 ? -31.632 -2.021 55.545 1.00 50.53 210 GLU A N 1
ATOM 1736 C CA . GLU A 1 210 ? -30.562 -2.892 56.064 1.00 50.53 210 GLU A CA 1
ATOM 1737 C C . GLU A 1 210 ? -30.948 -3.640 57.356 1.00 50.53 210 GLU A C 1
ATOM 1739 O O . GLU A 1 210 ? -30.172 -4.448 57.857 1.00 50.53 210 GLU A O 1
ATOM 1744 N N . ALA A 1 211 ? -32.140 -3.379 57.904 1.00 47.41 211 ALA A N 1
ATOM 1745 C CA . ALA A 1 211 ? -32.634 -3.979 59.147 1.00 47.41 211 ALA A CA 1
ATOM 1746 C C . ALA A 1 211 ? -33.725 -5.051 58.932 1.00 47.41 211 ALA A C 1
ATOM 1748 O O . ALA A 1 211 ? -34.469 -5.346 59.869 1.00 47.41 211 ALA A O 1
ATOM 1749 N N . HIS A 1 212 ? -33.835 -5.615 57.724 1.00 39.78 212 HIS A N 1
ATOM 1750 C CA . HIS A 1 212 ? -34.767 -6.699 57.398 1.00 39.78 212 HIS A CA 1
ATOM 1751 C C . HIS A 1 212 ? -34.076 -7.877 56.718 1.00 39.78 212 HIS A C 1
ATOM 1753 O O . HIS A 1 212 ? -33.267 -7.629 55.797 1.00 39.78 212 HIS A O 1
#

Organism: Parelaphostrongylus tenuis (NCBI:txid148309)